Protein AF-A0A1H8YRH8-F1 (afdb_monomer)

Secondary structure (DSSP, 8-state):
-HHHHHHHHHTT--EEEEEE-GGG-S-HHHHHHHHT-TTEEEEEEPPPTT-------EEEEEEETTEEEEEEES--SSHHHHHTS---EEEEEEETTSHHHHHHHHHHHHHHT-TTTEEEHHHHHHHHHHHHHHHHHHHHHHHHHTS----------------TT---S---

Structure (mmCIF, N/CA/C/O backbone):
data_AF-A0A1H8YRH8-F1
#
_entry.id   AF-A0A1H8YRH8-F1
#
loop_
_atom_site.group_PDB
_atom_site.id
_atom_site.type_symbol
_atom_site.label_atom_id
_atom_site.label_alt_id
_atom_site.label_comp_id
_atom_site.label_asym_id
_atom_site.label_entity_id
_atom_site.label_seq_id
_atom_site.pdbx_PDB_ins_code
_atom_site.Cartn_x
_atom_site.Cartn_y
_atom_site.Cartn_z
_atom_site.occupancy
_atom_site.B_iso_or_equiv
_atom_site.auth_seq_id
_atom_site.auth_comp_id
_atom_site.auth_asym_id
_atom_site.auth_atom_id
_atom_site.pdbx_PDB_model_num
ATOM 1 N N . MET A 1 1 ? -1.868 -13.827 -1.564 1.00 72.69 1 MET A N 1
ATOM 2 C CA . MET A 1 1 ? -2.343 -12.470 -1.194 1.00 72.69 1 MET A CA 1
ATOM 3 C C . MET A 1 1 ? -3.543 -11.966 -1.995 1.00 72.69 1 MET A C 1
ATOM 5 O O . MET A 1 1 ? -4.472 -11.440 -1.397 1.00 72.69 1 MET A O 1
ATOM 9 N N . LEU A 1 2 ? -3.554 -12.110 -3.325 1.00 80.38 2 LEU A N 1
ATOM 10 C CA . LEU A 1 2 ? -4.637 -11.596 -4.177 1.00 80.38 2 LEU A CA 1
ATOM 11 C C . LEU A 1 2 ? -6.040 -12.066 -3.743 1.00 80.38 2 LEU A C 1
ATOM 13 O O . LEU A 1 2 ? -6.975 -11.274 -3.706 1.00 80.38 2 LEU A O 1
ATOM 17 N N . GLN A 1 3 ? -6.158 -13.336 -3.344 1.00 83.44 3 GLN A N 1
ATOM 18 C CA . GLN A 1 3 ? -7.400 -13.913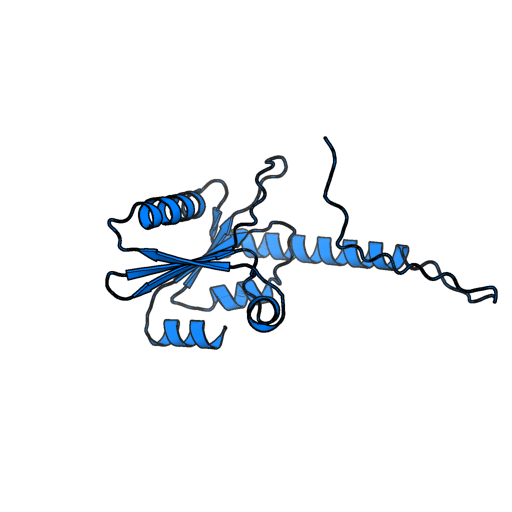 -2.815 1.00 83.44 3 GLN A CA 1
ATOM 19 C C . GLN A 1 3 ? -7.911 -13.185 -1.563 1.00 83.44 3 GLN A C 1
ATOM 21 O O . GLN A 1 3 ? -9.113 -12.997 -1.409 1.00 83.44 3 GLN A O 1
ATOM 26 N N . THR A 1 4 ? -7.006 -12.732 -0.692 1.00 85.06 4 THR A N 1
ATOM 27 C CA . THR A 1 4 ? -7.357 -11.973 0.513 1.00 85.06 4 THR A CA 1
ATOM 28 C C . THR A 1 4 ? -7.947 -10.614 0.147 1.00 85.06 4 THR A C 1
ATOM 30 O O . THR A 1 4 ? -8.984 -10.246 0.685 1.00 85.06 4 THR A O 1
ATOM 33 N N . LEU A 1 5 ? -7.347 -9.892 -0.807 1.00 88.69 5 LEU A N 1
ATOM 34 C CA . LEU A 1 5 ? -7.873 -8.599 -1.269 1.00 88.69 5 LEU A CA 1
ATOM 35 C C . LEU A 1 5 ? -9.252 -8.749 -1.929 1.00 88.69 5 LEU A C 1
ATOM 37 O O . LEU A 1 5 ? -10.156 -7.973 -1.638 1.00 88.69 5 LEU A O 1
ATOM 41 N N . GLN A 1 6 ? -9.447 -9.804 -2.727 1.00 90.50 6 GLN A N 1
ATOM 42 C CA . GLN A 1 6 ? -10.757 -10.147 -3.299 1.00 90.50 6 GLN A CA 1
ATOM 43 C C . GLN A 1 6 ? -11.801 -10.448 -2.223 1.00 90.50 6 GLN A C 1
ATOM 45 O O . GLN A 1 6 ? -12.964 -10.076 -2.351 1.00 90.50 6 GLN A O 1
ATOM 50 N N . GLU A 1 7 ? -11.416 -11.137 -1.151 1.00 92.31 7 GLU A N 1
ATOM 51 C CA . GLU A 1 7 ? -12.332 -11.400 -0.047 1.00 92.31 7 GLU A CA 1
ATOM 52 C C . GLU A 1 7 ? -12.719 -10.119 0.699 1.00 92.31 7 GLU A C 1
ATOM 54 O O . GLU A 1 7 ? -13.894 -9.951 1.025 1.00 92.31 7 GLU A O 1
ATOM 59 N N . LEU A 1 8 ? -11.765 -9.214 0.930 1.00 92.25 8 LEU A N 1
ATOM 60 C CA . LEU A 1 8 ? -12.032 -7.907 1.534 1.00 92.25 8 LEU A CA 1
ATOM 61 C C . LEU A 1 8 ? -12.970 -7.067 0.660 1.00 92.25 8 LEU A C 1
ATOM 63 O O . LEU A 1 8 ? -13.909 -6.475 1.189 1.00 92.25 8 LEU A O 1
ATOM 67 N N . GLU A 1 9 ? -12.783 -7.090 -0.663 1.00 95.12 9 GLU A N 1
ATOM 68 C CA . GLU A 1 9 ? -13.680 -6.425 -1.614 1.00 95.12 9 GLU A CA 1
ATOM 69 C C . GLU A 1 9 ? -15.101 -6.986 -1.539 1.00 95.12 9 GLU A C 1
ATOM 71 O O . GLU A 1 9 ? -16.056 -6.226 -1.385 1.00 95.12 9 GLU A O 1
ATOM 76 N N . ARG A 1 10 ? -15.258 -8.319 -1.554 1.00 96.06 10 ARG A N 1
ATOM 77 C CA . ARG A 1 10 ? -16.576 -8.968 -1.412 1.00 96.06 10 ARG A CA 1
ATOM 78 C C . ARG A 1 10 ? -17.273 -8.617 -0.099 1.00 96.06 10 ARG A C 1
ATOM 80 O O . ARG A 1 10 ? -18.497 -8.593 -0.056 1.00 96.06 10 ARG A O 1
ATOM 87 N N . LYS A 1 11 ? -16.506 -8.377 0.966 1.00 95.44 11 LYS A N 1
ATOM 88 C CA . LYS A 1 11 ? -17.021 -7.958 2.278 1.00 95.44 11 LYS A CA 1
ATOM 89 C C . LYS A 1 11 ? -17.238 -6.444 2.385 1.00 95.44 11 LYS A C 1
ATOM 91 O O . LYS A 1 11 ? -17.701 -5.993 3.427 1.00 95.44 11 LYS A O 1
ATOM 96 N N . GLY A 1 12 ? -16.898 -5.664 1.355 1.00 94.94 12 GLY A N 1
ATOM 97 C CA . GLY A 1 12 ? -16.998 -4.203 1.371 1.00 94.94 12 GLY A CA 1
ATOM 98 C C . GLY A 1 12 ? -16.052 -3.531 2.369 1.00 94.94 12 GLY A C 1
ATOM 99 O O . GLY A 1 12 ? -16.336 -2.429 2.828 1.00 94.94 12 GLY A O 1
ATOM 100 N N . ILE A 1 13 ? -14.950 -4.190 2.744 1.00 95.00 13 ILE A N 1
ATOM 101 C CA . ILE A 1 13 ? -13.996 -3.664 3.726 1.00 95.00 13 ILE A CA 1
ATOM 102 C C . ILE A 1 13 ? -13.015 -2.738 2.999 1.00 95.00 13 ILE A C 1
ATOM 104 O O . ILE A 1 13 ? -12.266 -3.231 2.153 1.00 95.00 13 ILE A O 1
ATOM 108 N N . PRO A 1 14 ? -12.977 -1.428 3.301 1.00 95.75 14 PRO A N 1
ATOM 109 C CA . PRO A 1 14 ? -12.098 -0.499 2.605 1.00 95.75 14 PRO A CA 1
ATOM 110 C C . PRO A 1 14 ? -10.626 -0.709 2.982 1.00 95.75 14 PRO A C 1
ATOM 112 O O . PRO A 1 14 ? -10.301 -1.089 4.110 1.00 95.75 14 PRO A O 1
ATOM 115 N N . GLY A 1 15 ? -9.731 -0.415 2.044 1.00 95.25 15 GLY A N 1
ATOM 116 C CA . GLY A 1 15 ? -8.286 -0.492 2.210 1.00 95.25 15 GLY A CA 1
ATOM 117 C C . GLY A 1 15 ? -7.571 0.691 1.565 1.00 95.25 15 GLY A C 1
ATOM 118 O O . GLY A 1 15 ? -8.094 1.351 0.671 1.00 95.25 15 GLY A O 1
ATOM 119 N N . ARG A 1 16 ? -6.350 0.956 2.031 1.00 96.69 16 ARG A N 1
ATOM 120 C CA . ARG A 1 16 ? -5.447 1.959 1.460 1.00 96.69 16 ARG A CA 1
ATOM 121 C C . ARG A 1 16 ? -4.094 1.318 1.214 1.00 96.69 16 ARG A C 1
ATOM 123 O O . ARG A 1 16 ? -3.576 0.634 2.099 1.00 96.69 16 ARG A O 1
ATOM 130 N N . ILE A 1 17 ? -3.527 1.545 0.037 1.00 95.50 17 ILE A N 1
ATOM 131 C CA . ILE A 1 17 ? -2.188 1.087 -0.325 1.00 95.50 17 ILE A CA 1
ATOM 132 C C . ILE A 1 17 ? -1.372 2.298 -0.749 1.00 95.50 17 ILE A C 1
ATOM 134 O O . ILE A 1 17 ? -1.706 2.975 -1.719 1.00 95.50 17 ILE A O 1
ATOM 138 N N . LEU A 1 18 ? -0.289 2.552 -0.018 1.00 93.81 18 LEU A N 1
ATOM 139 C CA . LEU A 1 18 ? 0.721 3.530 -0.394 1.00 93.81 18 LEU A CA 1
ATOM 140 C C . LEU A 1 18 ? 1.957 2.779 -0.883 1.00 93.81 18 LEU A C 1
ATOM 142 O O . LEU A 1 18 ? 2.556 2.010 -0.131 1.00 93.81 18 LEU A O 1
ATOM 146 N N . THR A 1 19 ? 2.317 2.977 -2.146 1.00 92.31 19 THR A N 1
ATOM 147 C CA . THR A 1 19 ? 3.551 2.444 -2.736 1.00 92.31 19 THR A CA 1
ATOM 148 C C . THR A 1 19 ? 4.539 3.572 -3.027 1.00 92.31 19 THR A C 1
ATOM 150 O O . THR A 1 19 ? 4.276 4.727 -2.706 1.00 92.31 19 THR A O 1
ATOM 153 N N . THR A 1 20 ? 5.683 3.254 -3.624 1.00 90.19 20 THR A N 1
ATOM 154 C CA . THR A 1 20 ? 6.694 4.239 -4.013 1.00 90.19 20 THR A CA 1
ATOM 155 C C . THR A 1 20 ? 7.286 3.914 -5.381 1.00 90.19 20 THR A C 1
ATOM 157 O O . THR A 1 20 ? 7.307 2.754 -5.802 1.00 90.19 20 THR A O 1
ATOM 160 N N . ASP A 1 21 ? 7.791 4.936 -6.068 1.00 86.88 21 ASP A N 1
ATOM 161 C CA . ASP A 1 21 ? 8.599 4.781 -7.277 1.00 86.88 21 ASP A CA 1
ATOM 162 C C . ASP A 1 21 ? 10.085 4.524 -6.997 1.00 86.88 21 ASP A C 1
ATOM 164 O O . ASP A 1 21 ? 10.870 4.363 -7.937 1.00 86.88 21 ASP A O 1
ATOM 168 N N . TYR A 1 22 ? 10.477 4.402 -5.724 1.00 81.56 22 TYR A N 1
ATOM 169 C CA . TYR A 1 22 ? 11.840 4.060 -5.344 1.00 81.56 22 TYR A CA 1
ATOM 170 C C . TYR A 1 22 ? 12.336 2.816 -6.105 1.00 81.56 22 TYR A C 1
ATOM 172 O O . TYR A 1 22 ? 11.734 1.740 -6.066 1.00 81.56 22 TYR A O 1
ATOM 180 N N . ASN A 1 23 ? 13.447 2.976 -6.830 1.00 77.00 23 ASN A N 1
ATOM 181 C CA . ASN A 1 23 ? 14.052 1.993 -7.738 1.00 77.00 23 ASN A CA 1
ATOM 182 C C . ASN A 1 23 ? 13.199 1.506 -8.931 1.00 77.00 23 ASN A C 1
ATOM 184 O O . ASN A 1 23 ? 13.721 0.755 -9.757 1.00 77.00 23 ASN A O 1
ATOM 188 N N . ASN A 1 24 ? 11.938 1.929 -9.071 1.00 80.19 24 ASN A N 1
ATOM 189 C CA . ASN A 1 24 ? 11.033 1.549 -10.165 1.00 80.19 24 ASN A CA 1
ATOM 190 C C . ASN A 1 24 ? 10.979 0.025 -10.422 1.00 80.19 24 ASN A C 1
ATOM 192 O O . ASN A 1 24 ? 11.096 -0.435 -11.559 1.00 80.19 24 ASN A O 1
ATOM 196 N N . PHE A 1 25 ? 10.872 -0.781 -9.359 1.00 82.50 25 PHE A N 1
ATOM 197 C CA . PHE A 1 25 ? 10.866 -2.251 -9.466 1.00 82.50 25 PHE A CA 1
ATOM 198 C C . PHE A 1 25 ? 9.476 -2.878 -9.557 1.00 82.50 25 PHE A C 1
ATOM 200 O O . PHE A 1 25 ? 9.367 -4.023 -9.999 1.00 82.50 25 PHE A O 1
ATOM 207 N N . THR A 1 26 ? 8.429 -2.165 -9.152 1.00 87.12 26 THR A N 1
ATOM 208 C CA . THR A 1 26 ? 7.066 -2.695 -9.181 1.00 87.12 26 THR A CA 1
ATOM 209 C C . THR A 1 26 ? 6.591 -2.818 -10.627 1.00 87.12 26 THR A C 1
ATOM 211 O O . THR A 1 26 ? 6.662 -1.865 -11.392 1.00 87.12 26 THR A O 1
ATOM 214 N N . ASP A 1 27 ? 6.120 -4.001 -11.022 1.00 91.50 27 ASP A N 1
ATOM 215 C CA . ASP 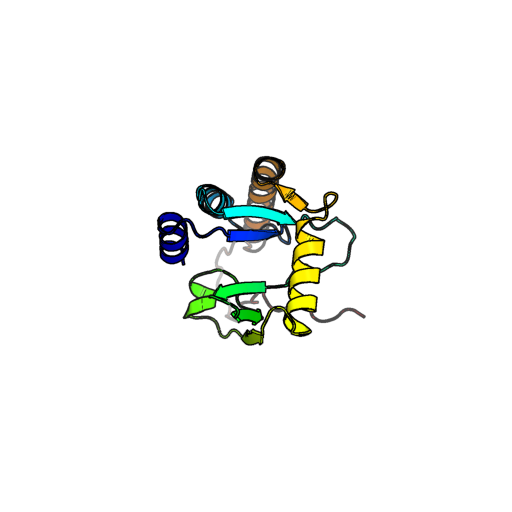A 1 27 ? 5.526 -4.200 -12.348 1.00 91.50 27 ASP A CA 1
ATOM 216 C C . ASP A 1 27 ? 4.261 -3.326 -12.473 1.00 91.50 27 ASP A C 1
ATOM 218 O O . ASP A 1 27 ? 3.369 -3.460 -11.627 1.00 91.50 27 ASP A O 1
ATOM 222 N N . PRO A 1 28 ? 4.134 -2.466 -13.505 1.00 94.81 28 PRO A N 1
ATOM 223 C CA . PRO A 1 28 ? 2.925 -1.678 -13.727 1.00 94.81 28 PRO A CA 1
ATOM 224 C C . PRO A 1 28 ? 1.644 -2.521 -13.735 1.00 94.81 28 PRO A C 1
ATOM 226 O O . PRO A 1 28 ? 0.639 -2.099 -13.178 1.00 94.81 28 PRO A O 1
ATOM 229 N N . LYS A 1 29 ? 1.685 -3.763 -14.237 1.00 94.38 29 LYS A N 1
ATOM 230 C CA . LYS A 1 29 ? 0.518 -4.663 -14.223 1.00 94.38 29 LYS A CA 1
ATOM 231 C C . LYS A 1 29 ? 0.064 -5.033 -12.813 1.00 94.38 29 LYS A C 1
ATOM 233 O O . LYS A 1 29 ? -1.113 -5.313 -12.593 1.00 94.38 29 LYS A O 1
ATOM 238 N N . ALA A 1 30 ? 0.989 -5.080 -11.856 1.00 92.44 30 ALA A N 1
ATOM 239 C CA . ALA A 1 30 ? 0.639 -5.300 -10.459 1.00 92.44 30 ALA A CA 1
ATOM 240 C C . ALA A 1 30 ? -0.081 -4.073 -9.882 1.00 92.44 30 ALA A C 1
ATOM 242 O O . ALA A 1 30 ? -1.038 -4.246 -9.132 1.00 92.44 30 ALA A O 1
ATOM 243 N N . LEU A 1 3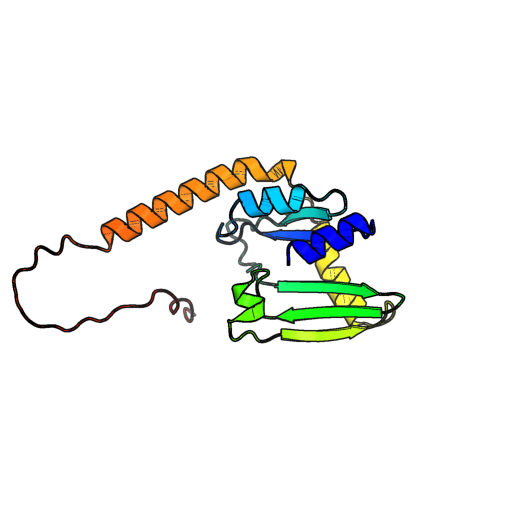1 ? 0.331 -2.861 -10.271 1.00 95.50 31 LEU A N 1
ATOM 244 C CA . LEU A 1 31 ? -0.347 -1.616 -9.897 1.00 95.50 31 LEU A CA 1
ATOM 245 C C . LEU A 1 31 ? -1.752 -1.560 -10.504 1.00 95.50 31 LEU A C 1
ATOM 247 O O . LEU A 1 31 ? -2.705 -1.369 -9.755 1.00 95.50 31 LEU A O 1
ATOM 251 N N . ASP A 1 32 ? -1.896 -1.870 -11.797 1.00 96.50 32 ASP A N 1
ATOM 252 C CA . ASP A 1 32 ? -3.199 -1.971 -12.473 1.00 96.50 32 ASP A CA 1
ATOM 253 C C . ASP A 1 32 ? -4.130 -2.949 -11.735 1.00 96.50 32 ASP A C 1
ATOM 255 O O . ASP A 1 32 ? -5.328 -2.718 -11.557 1.00 96.50 32 ASP A O 1
ATOM 259 N N . LYS A 1 33 ? -3.578 -4.081 -11.276 1.00 95.19 33 LYS A N 1
ATOM 260 C CA . LYS A 1 33 ? -4.363 -5.081 -10.555 1.00 95.19 33 LYS A CA 1
ATOM 261 C C . LYS A 1 33 ? -4.806 -4.589 -9.181 1.00 95.19 33 LYS A C 1
ATOM 263 O O . LYS A 1 33 ? -5.918 -4.928 -8.776 1.00 95.19 33 LYS A O 1
ATOM 268 N N . LEU A 1 34 ? -3.964 -3.846 -8.469 1.00 95.31 34 LEU A N 1
ATOM 269 C CA . LEU A 1 34 ? -4.313 -3.256 -7.177 1.00 95.31 34 LEU A CA 1
ATOM 270 C C . LEU A 1 34 ? -5.367 -2.154 -7.326 1.00 95.31 34 LEU A C 1
ATOM 272 O O . LEU A 1 34 ? -6.318 -2.139 -6.553 1.00 95.31 34 LEU A O 1
ATOM 276 N N . ASP A 1 35 ? -5.237 -1.306 -8.343 1.00 96.94 35 ASP A N 1
ATOM 277 C CA . ASP A 1 35 ? -6.208 -0.253 -8.649 1.00 96.94 35 ASP A CA 1
ATOM 278 C C . ASP A 1 35 ? -7.571 -0.813 -9.100 1.00 96.94 35 ASP A C 1
ATOM 280 O O . ASP A 1 35 ? -8.620 -0.248 -8.816 1.00 96.94 35 ASP A O 1
ATOM 284 N N . SER A 1 36 ? -7.595 -2.011 -9.703 1.00 96.69 36 SER A N 1
ATOM 285 C CA . SER A 1 36 ? -8.853 -2.656 -10.120 1.00 96.69 36 SER A CA 1
ATOM 286 C C . SER A 1 36 ? -9.823 -3.014 -8.978 1.00 96.69 36 SER A C 1
ATOM 288 O O . SER A 1 36 ? -10.961 -3.398 -9.260 1.00 96.69 36 SER A O 1
ATOM 290 N N . PHE A 1 37 ? -9.387 -2.953 -7.715 1.00 96.88 37 PHE A N 1
ATOM 291 C CA . PHE A 1 37 ? -10.218 -3.251 -6.547 1.00 96.88 37 PHE A CA 1
ATOM 292 C C . PHE A 1 37 ? -11.021 -2.023 -6.111 1.00 96.88 37 PHE A C 1
ATOM 294 O O . PHE A 1 37 ? -10.463 -1.018 -5.683 1.00 96.88 37 PHE A O 1
ATOM 301 N N . LYS A 1 38 ? -12.352 -2.128 -6.103 1.00 96.25 38 LYS A N 1
ATOM 302 C CA . LYS A 1 38 ? -13.259 -0.996 -5.824 1.00 96.25 38 LYS A CA 1
ATOM 303 C C . LYS A 1 38 ? -13.199 -0.482 -4.387 1.00 96.25 38 LYS A C 1
ATOM 305 O O . LYS A 1 38 ? -13.668 0.614 -4.098 1.00 96.25 38 LYS A O 1
ATOM 310 N N . ASN A 1 39 ? -12.707 -1.308 -3.472 1.00 96.75 39 ASN A N 1
ATOM 311 C CA . ASN A 1 39 ? -12.585 -1.007 -2.051 1.00 96.75 39 ASN A CA 1
ATOM 312 C C . ASN A 1 39 ? -11.173 -0.547 -1.659 1.00 96.75 39 ASN A C 1
ATOM 314 O O . ASN A 1 39 ? -10.942 -0.319 -0.473 1.00 96.75 39 ASN A O 1
ATOM 318 N N . ILE A 1 40 ? -10.226 -0.466 -2.598 1.00 96.56 40 ILE A N 1
ATOM 319 C CA . ILE A 1 40 ? -8.836 -0.102 -2.318 1.00 96.56 40 ILE A CA 1
ATOM 320 C C . ILE A 1 40 ? -8.526 1.235 -2.976 1.00 96.56 40 ILE A C 1
ATOM 322 O O . ILE A 1 40 ? -8.695 1.397 -4.176 1.00 96.56 40 ILE A O 1
ATOM 326 N N . GLU A 1 41 ? -8.007 2.173 -2.192 1.00 97.88 41 GLU A N 1
ATOM 327 C CA . GLU A 1 41 ? -7.380 3.374 -2.735 1.00 97.88 41 GLU A CA 1
ATOM 328 C C . GLU A 1 41 ? -5.876 3.125 -2.893 1.00 97.88 41 GLU A C 1
ATOM 330 O O . GLU A 1 41 ? -5.193 2.791 -1.916 1.00 97.88 41 GLU A O 1
ATOM 335 N N . LEU A 1 42 ? -5.363 3.267 -4.116 1.00 97.50 42 LEU A N 1
ATOM 336 C CA . LEU A 1 42 ? -3.941 3.151 -4.428 1.00 97.50 42 LEU A CA 1
ATOM 337 C C . LEU A 1 42 ? -3.331 4.538 -4.652 1.00 97.50 42 LEU A C 1
ATOM 339 O O . LEU A 1 42 ? -3.793 5.319 -5.484 1.00 97.50 42 LEU A O 1
ATOM 343 N N . ARG A 1 43 ? -2.247 4.821 -3.930 1.00 96.88 43 ARG A N 1
ATOM 344 C CA . ARG A 1 43 ? -1.432 6.025 -4.108 1.00 96.88 43 ARG A CA 1
ATOM 345 C C . ARG A 1 43 ? 0.047 5.676 -4.193 1.00 96.88 43 ARG A C 1
ATOM 347 O O . ARG A 1 43 ? 0.489 4.654 -3.661 1.00 96.88 43 ARG A O 1
ATOM 354 N N . MET A 1 44 ? 0.821 6.548 -4.823 1.00 94.62 44 MET A N 1
ATOM 355 C CA . MET A 1 44 ? 2.272 6.438 -4.917 1.00 94.62 44 MET A CA 1
ATOM 356 C C . MET A 1 44 ? 2.939 7.662 -4.304 1.00 94.62 44 MET A C 1
ATOM 358 O O . MET A 1 44 ? 2.693 8.781 -4.740 1.00 94.62 44 MET A O 1
ATOM 362 N N . TYR A 1 45 ? 3.810 7.427 -3.328 1.00 92.12 45 TYR A N 1
ATOM 363 C CA . TYR A 1 45 ? 4.751 8.412 -2.817 1.00 92.12 45 TYR A CA 1
ATOM 364 C C . TYR A 1 45 ? 5.975 8.462 -3.743 1.00 92.12 45 TYR A C 1
ATOM 366 O O . TYR A 1 45 ? 6.748 7.497 -3.817 1.00 92.12 45 TYR A O 1
ATOM 374 N N . GLN A 1 46 ? 6.134 9.565 -4.468 1.00 89.94 46 GLN A N 1
ATOM 375 C CA . GLN A 1 46 ? 7.245 9.800 -5.383 1.00 89.94 46 GLN A CA 1
ATOM 376 C C . GLN A 1 46 ? 8.440 10.372 -4.619 1.00 89.94 46 GLN A C 1
ATOM 378 O O . GLN A 1 46 ? 8.348 11.433 -3.999 1.00 89.94 46 GLN A O 1
ATOM 383 N N . VAL A 1 47 ? 9.572 9.669 -4.652 1.00 79.75 47 VAL A N 1
ATOM 384 C CA . VAL A 1 47 ? 10.795 10.130 -3.979 1.00 79.75 47 VAL A CA 1
ATOM 385 C C . VAL A 1 47 ? 11.471 11.180 -4.861 1.00 79.75 47 VAL A C 1
ATOM 387 O O . VAL A 1 47 ? 11.853 10.882 -5.995 1.00 79.75 47 VAL A O 1
ATOM 390 N N . GLN A 1 48 ? 11.639 12.412 -4.366 1.00 66.94 48 GLN A N 1
ATOM 391 C CA . GLN A 1 48 ? 12.320 13.454 -5.138 1.00 66.94 48 GLN A CA 1
ATOM 392 C C . GLN A 1 48 ? 13.791 13.103 -5.389 1.00 66.94 48 GLN A C 1
ATOM 394 O O . GLN A 1 48 ? 14.507 12.595 -4.522 1.00 66.94 48 GLN A O 1
ATOM 399 N N . SER A 1 49 ? 14.275 13.450 -6.582 1.00 54.25 49 SER A N 1
ATOM 400 C CA . SER A 1 49 ? 15.702 13.386 -6.903 1.00 54.25 49 SER A CA 1
ATOM 401 C C . SER A 1 49 ? 16.466 14.408 -6.057 1.00 54.25 49 SER A C 1
ATOM 403 O O . SER A 1 49 ? 16.371 15.604 -6.307 1.00 54.25 49 SER A O 1
ATOM 405 N N . GLY A 1 50 ? 17.225 13.938 -5.064 1.00 49.22 50 GLY A N 1
ATOM 406 C CA . GLY A 1 50 ? 18.047 14.779 -4.180 1.00 49.22 50 GLY A CA 1
ATOM 407 C C . GLY A 1 50 ? 17.647 14.726 -2.706 1.00 49.22 50 GLY A C 1
ATOM 408 O O . GLY A 1 50 ? 18.450 15.088 -1.847 1.00 49.22 50 GLY A O 1
ATOM 409 N N . GLU A 1 51 ? 16.464 14.200 -2.389 1.00 52.47 51 GLU A N 1
ATOM 410 C CA . GLU A 1 51 ? 16.100 13.892 -1.011 1.00 52.47 51 GLU A CA 1
ATOM 411 C C . GLU A 1 51 ? 16.669 12.517 -0.639 1.00 52.47 51 GLU A C 1
ATOM 413 O O . GLU A 1 51 ? 16.278 11.487 -1.187 1.00 52.47 51 GLU A O 1
ATOM 418 N N . ASN A 1 52 ? 17.601 12.476 0.318 1.00 49.00 52 ASN A N 1
ATOM 419 C CA . ASN A 1 52 ? 18.144 11.239 0.902 1.00 49.00 52 ASN A CA 1
ATOM 420 C C . ASN A 1 52 ? 17.111 10.509 1.789 1.00 49.00 52 ASN A C 1
ATOM 422 O O . ASN A 1 52 ? 17.452 9.932 2.822 1.00 49.00 52 ASN A O 1
ATOM 426 N N . ILE A 1 53 ? 15.832 10.540 1.422 1.00 55.03 53 ILE A N 1
ATOM 427 C CA . ILE A 1 53 ? 14.770 9.857 2.150 1.00 55.03 53 ILE A CA 1
ATOM 428 C C . ILE A 1 53 ? 14.605 8.486 1.503 1.00 55.03 53 ILE A C 1
ATOM 430 O O . ILE A 1 53 ? 13.899 8.301 0.514 1.00 55.03 53 ILE A O 1
ATOM 434 N N . GLY A 1 54 ? 15.314 7.502 2.054 1.00 54.44 54 GLY A N 1
ATOM 435 C CA . GLY A 1 54 ? 15.138 6.106 1.681 1.00 54.44 54 GLY A CA 1
ATOM 436 C C . GLY A 1 54 ? 13.753 5.621 2.103 1.00 54.44 54 GLY A C 1
ATOM 437 O O . GLY A 1 54 ? 13.594 5.126 3.217 1.00 54.44 54 GLY A O 1
ATOM 438 N N . PHE A 1 55 ? 12.757 5.734 1.223 1.00 61.06 55 PHE A N 1
ATOM 439 C CA . PHE A 1 55 ? 11.437 5.150 1.449 1.00 61.06 55 PHE A CA 1
ATOM 440 C C . PHE A 1 55 ? 11.514 3.623 1.315 1.00 61.06 55 PHE A C 1
ATOM 442 O O . PHE A 1 55 ? 11.295 3.043 0.254 1.00 61.06 55 PHE A O 1
ATOM 449 N N . HIS A 1 56 ? 11.888 2.964 2.412 1.00 66.12 56 HIS A N 1
ATOM 450 C CA . HIS A 1 56 ? 12.041 1.505 2.502 1.00 66.12 56 HIS A CA 1
ATOM 451 C C . HIS A 1 56 ? 11.111 0.858 3.521 1.00 66.12 56 HIS A C 1
ATOM 453 O O . HIS A 1 56 ? 11.189 -0.358 3.736 1.00 66.12 56 HIS A O 1
ATOM 459 N N . THR A 1 57 ? 10.243 1.646 4.149 1.00 69.12 57 THR A N 1
ATOM 460 C CA . THR A 1 57 ? 9.320 1.165 5.173 1.00 69.12 57 THR A CA 1
ATOM 461 C C . THR A 1 57 ? 8.318 0.199 4.557 1.00 69.12 57 THR A C 1
ATOM 463 O O . THR A 1 57 ? 7.607 0.532 3.613 1.00 69.12 57 THR A O 1
ATOM 466 N N . LYS A 1 58 ? 8.255 -1.013 5.109 1.00 81.50 58 LYS A N 1
ATOM 467 C CA . LYS A 1 58 ? 7.250 -2.022 4.766 1.00 81.50 58 LYS A CA 1
ATOM 468 C C . LYS A 1 58 ? 6.415 -2.235 6.014 1.00 81.50 58 LYS A C 1
ATOM 470 O O . LYS A 1 58 ? 6.899 -2.765 7.015 1.00 81.50 58 LYS A O 1
ATOM 475 N N . GLY A 1 59 ? 5.192 -1.726 5.967 1.00 85.81 59 GLY A N 1
ATOM 476 C CA . GLY A 1 59 ? 4.265 -1.729 7.086 1.00 85.81 59 GLY A CA 1
ATOM 477 C C . GLY A 1 59 ? 2.891 -2.192 6.636 1.00 85.81 59 GLY A C 1
ATOM 478 O O . GLY A 1 59 ? 2.404 -1.778 5.587 1.00 85.81 59 GLY A O 1
ATOM 479 N N . TYR A 1 60 ? 2.263 -3.033 7.449 1.00 90.06 60 TYR A N 1
ATOM 480 C CA . TYR A 1 60 ? 0.890 -3.483 7.262 1.00 90.06 60 TYR A CA 1
ATOM 481 C C . TYR A 1 60 ? 0.096 -3.143 8.516 1.00 90.06 60 TYR A C 1
ATOM 483 O O . TYR A 1 60 ? 0.542 -3.439 9.626 1.00 90.06 60 TYR A O 1
ATOM 491 N N . ILE A 1 61 ? -1.072 -2.530 8.337 1.00 91.25 61 ILE A N 1
ATOM 492 C CA . ILE A 1 61 ? -1.958 -2.118 9.425 1.00 91.25 61 ILE A CA 1
ATOM 493 C C . ILE A 1 61 ? -3.302 -2.804 9.215 1.00 91.25 61 ILE A C 1
ATOM 495 O O . ILE A 1 61 ? -3.921 -2.657 8.163 1.00 91.25 61 ILE A O 1
ATOM 499 N N . PHE A 1 62 ? -3.759 -3.542 10.220 1.00 92.25 62 PHE A N 1
ATOM 500 C CA . PHE A 1 62 ? -5.041 -4.236 10.200 1.00 92.25 62 PHE A CA 1
ATOM 501 C C . PHE A 1 62 ? -5.881 -3.787 11.385 1.00 92.25 62 PHE A C 1
ATOM 503 O O . PHE A 1 62 ? -5.410 -3.834 12.519 1.00 92.25 62 PHE A O 1
ATOM 510 N N . LYS A 1 63 ? -7.132 -3.406 11.130 1.00 91.56 63 LYS A N 1
ATOM 511 C CA . LYS A 1 63 ? -8.124 -3.135 12.172 1.00 91.56 63 LYS A CA 1
ATOM 512 C C . LYS A 1 63 ? -9.091 -4.307 12.270 1.00 91.56 63 LYS A C 1
ATOM 514 O O . LYS A 1 63 ? -9.609 -4.767 11.252 1.00 91.56 63 LYS A O 1
ATOM 519 N N . LYS A 1 64 ? -9.365 -4.756 13.490 1.00 90.62 64 LYS A N 1
ATOM 520 C CA . LYS A 1 64 ? -10.486 -5.638 13.805 1.00 90.62 64 LYS A CA 1
ATOM 521 C C . LYS A 1 64 ? -11.103 -5.166 15.115 1.00 90.62 64 LYS A C 1
ATOM 523 O O . LYS A 1 64 ? -10.414 -5.136 16.131 1.00 90.62 64 LYS A O 1
ATOM 528 N N . ASP A 1 65 ? -12.381 -4.807 15.071 1.00 91.69 65 ASP A N 1
ATOM 529 C CA . ASP A 1 65 ? -13.098 -4.222 16.205 1.00 91.69 65 ASP A CA 1
ATOM 530 C C . ASP A 1 65 ? -12.325 -2.997 16.748 1.00 91.69 65 ASP A C 1
ATOM 532 O O . ASP A 1 65 ? -11.983 -2.095 15.977 1.00 91.69 65 ASP A O 1
ATOM 536 N N . GLU A 1 66 ? -11.995 -2.971 18.039 1.00 92.31 66 GLU A N 1
ATOM 537 C CA . GLU A 1 66 ? -11.221 -1.894 18.684 1.00 92.31 66 GLU A CA 1
ATOM 538 C C . GLU A 1 66 ? -9.697 -2.119 18.642 1.00 92.31 66 GLU A C 1
ATOM 540 O O . GLU A 1 66 ? -8.916 -1.328 19.173 1.00 92.31 66 GLU A O 1
ATOM 545 N N . THR A 1 67 ? -9.251 -3.211 18.015 1.00 94.25 67 THR A N 1
ATOM 546 C CA . THR A 1 67 ? -7.847 -3.631 18.006 1.00 94.25 67 THR A CA 1
ATOM 547 C C . THR A 1 67 ? -7.179 -3.362 16.663 1.00 94.25 67 THR A C 1
ATOM 549 O O . THR A 1 67 ? -7.694 -3.704 15.595 1.00 94.25 67 THR A O 1
ATOM 552 N N . TYR A 1 68 ? -5.961 -2.832 16.730 1.00 94.12 68 TYR A N 1
ATOM 553 C CA . TYR A 1 68 ? -5.068 -2.638 15.598 1.00 94.12 68 TYR A CA 1
ATOM 554 C C . TYR A 1 68 ? -3.879 -3.582 15.699 1.00 94.12 68 TYR A C 1
ATOM 556 O O . TYR A 1 68 ? -3.229 -3.689 16.737 1.00 94.12 68 TYR A O 1
ATOM 564 N N . THR A 1 69 ? -3.585 -4.265 14.599 1.00 92.81 69 THR A N 1
ATOM 565 C CA . THR A 1 69 ? -2.384 -5.081 14.429 1.00 92.81 69 THR A CA 1
ATOM 566 C C . THR A 1 69 ? -1.477 -4.427 13.402 1.00 92.81 69 THR A C 1
ATOM 568 O O . THR A 1 69 ? -1.892 -4.186 12.270 1.00 92.81 69 THR A O 1
ATOM 571 N N . PHE A 1 70 ? -0.226 -4.203 13.785 1.00 91.06 70 PHE A N 1
ATOM 572 C CA . PHE A 1 70 ? 0.823 -3.693 12.917 1.00 91.06 70 PHE A CA 1
ATOM 573 C C . PHE A 1 70 ? 1.831 -4.800 12.645 1.00 91.06 70 PHE A C 1
ATOM 575 O O . PHE A 1 70 ? 2.233 -5.517 13.563 1.00 91.06 70 PHE A O 1
ATOM 582 N N . ILE A 1 71 ? 2.254 -4.929 11.394 1.00 88.88 71 ILE A N 1
ATOM 583 C CA . ILE A 1 71 ? 3.382 -5.772 11.001 1.00 88.88 71 ILE A CA 1
ATOM 584 C C . ILE A 1 71 ? 4.381 -4.862 10.303 1.00 88.88 71 ILE A C 1
ATOM 586 O O . ILE A 1 71 ? 4.060 -4.291 9.264 1.00 88.88 71 ILE A O 1
ATOM 590 N N . ILE A 1 72 ? 5.566 -4.701 10.886 1.00 86.56 72 ILE A N 1
ATOM 591 C CA . ILE A 1 72 ? 6.627 -3.830 10.366 1.00 86.56 72 ILE A CA 1
ATOM 592 C C . ILE A 1 72 ? 7.904 -4.655 10.251 1.00 86.56 72 ILE A C 1
ATOM 594 O O . ILE A 1 72 ? 8.257 -5.369 11.190 1.00 86.56 72 ILE A O 1
ATOM 598 N N . GLY A 1 73 ? 8.601 -4.571 9.120 1.00 80.44 73 GLY A N 1
ATOM 599 C CA . GLY A 1 73 ? 9.832 -5.334 8.932 1.00 80.44 73 GLY A CA 1
ATOM 600 C C . GLY A 1 73 ? 10.440 -5.224 7.542 1.00 80.44 73 GLY A C 1
ATOM 601 O O . GLY A 1 73 ? 10.233 -4.244 6.825 1.00 80.44 73 GLY A O 1
ATOM 602 N N . SER A 1 74 ? 11.216 -6.241 7.171 1.00 72.50 74 SER A N 1
ATOM 603 C CA . SER A 1 74 ? 11.905 -6.315 5.876 1.00 72.50 74 SER A CA 1
ATOM 604 C C . SER A 1 74 ? 11.044 -6.911 4.752 1.00 72.50 74 SER A C 1
ATOM 606 O O . SER A 1 74 ? 11.355 -6.704 3.575 1.00 72.50 74 SER A O 1
ATOM 608 N N . ALA A 1 75 ? 9.932 -7.578 5.092 1.00 69.06 75 ALA A N 1
ATOM 609 C CA . ALA A 1 75 ? 9.127 -8.337 4.140 1.00 69.06 75 ALA A CA 1
ATOM 610 C C . ALA A 1 75 ? 8.337 -7.454 3.161 1.00 69.06 75 ALA A C 1
ATOM 612 O O . ALA A 1 75 ? 7.389 -6.749 3.526 1.00 69.06 75 ALA A O 1
ATOM 613 N N . ASN A 1 76 ? 8.690 -7.552 1.877 1.00 65.88 76 ASN A N 1
ATOM 614 C CA . ASN A 1 76 ? 7.898 -6.983 0.789 1.00 65.88 76 ASN A CA 1
ATOM 615 C C . ASN A 1 76 ? 6.563 -7.714 0.627 1.00 65.88 76 ASN A C 1
ATOM 617 O O . ASN A 1 76 ? 6.406 -8.872 1.007 1.00 65.88 76 ASN A O 1
ATOM 621 N N . MET A 1 77 ? 5.624 -7.050 -0.038 1.00 64.50 77 MET A N 1
ATOM 622 C CA . MET A 1 77 ? 4.303 -7.586 -0.334 1.00 64.50 77 MET A CA 1
ATOM 623 C C . MET A 1 77 ? 4.339 -8.568 -1.530 1.00 64.50 77 MET A C 1
ATOM 625 O O . MET A 1 77 ? 3.623 -8.407 -2.513 1.00 64.50 77 MET A O 1
ATOM 629 N N . THR A 1 78 ? 5.227 -9.568 -1.485 1.00 59.41 78 THR A N 1
ATOM 630 C CA . THR A 1 78 ? 5.398 -10.593 -2.529 1.00 59.41 78 THR A CA 1
ATOM 631 C C . THR A 1 78 ? 5.249 -11.991 -1.940 1.00 59.41 78 THR A C 1
ATOM 633 O O . THR A 1 78 ? 5.651 -12.236 -0.802 1.00 59.41 78 THR A O 1
ATOM 636 N N . ASP A 1 79 ? 4.716 -12.937 -2.720 1.00 57.47 79 ASP A N 1
ATOM 637 C CA . ASP A 1 79 ? 4.526 -14.319 -2.250 1.00 57.47 79 ASP A CA 1
ATOM 638 C C . ASP A 1 79 ? 5.854 -14.953 -1.792 1.00 57.47 79 ASP A C 1
ATOM 640 O O . ASP A 1 79 ? 5.884 -15.731 -0.843 1.00 57.47 79 ASP A O 1
ATOM 644 N N . ARG A 1 80 ? 6.982 -14.562 -2.401 1.00 54.31 80 ARG A N 1
ATOM 645 C CA . ARG A 1 80 ? 8.313 -15.054 -2.021 1.00 54.31 80 ARG A CA 1
ATOM 646 C C . ARG A 1 80 ? 8.810 -14.474 -0.693 1.00 54.31 80 ARG A C 1
ATOM 648 O O . ARG A 1 80 ? 9.346 -15.227 0.116 1.00 54.31 80 ARG A O 1
ATOM 655 N N . ALA A 1 81 ? 8.612 -13.177 -0.450 1.00 55.94 81 ALA A N 1
ATOM 656 C CA . ALA A 1 81 ? 8.970 -12.552 0.826 1.00 55.94 81 ALA A CA 1
ATOM 657 C C . ALA A 1 81 ? 8.106 -13.079 1.983 1.00 55.94 81 ALA A C 1
ATOM 659 O O . ALA A 1 81 ? 8.592 -13.241 3.095 1.00 55.94 81 ALA A O 1
ATOM 660 N N . LEU A 1 82 ? 6.842 -13.412 1.712 1.00 59.38 82 LEU A N 1
ATOM 661 C CA . LEU A 1 82 ? 5.927 -13.938 2.725 1.00 59.38 82 LEU A CA 1
ATOM 662 C C . LEU A 1 82 ? 6.094 -15.435 3.018 1.00 59.38 82 LEU A C 1
ATOM 664 O O . LEU A 1 82 ? 5.662 -15.874 4.081 1.00 59.38 82 LEU A O 1
ATOM 668 N N . ALA A 1 83 ? 6.682 -16.217 2.105 1.00 51.19 83 ALA A N 1
ATOM 669 C CA . ALA A 1 83 ? 6.724 -17.677 2.235 1.00 51.19 83 ALA A CA 1
ATOM 670 C C . ALA A 1 83 ? 8.127 -18.305 2.246 1.00 51.19 83 ALA A C 1
ATOM 672 O O . ALA A 1 83 ? 8.274 -19.418 2.745 1.00 51.19 83 ALA A O 1
ATOM 673 N N . VAL A 1 84 ? 9.148 -17.654 1.675 1.00 46.84 84 VAL A N 1
ATOM 674 C CA . VAL A 1 84 ? 10.441 -18.310 1.380 1.00 46.84 84 VAL A CA 1
ATOM 675 C C . VAL A 1 84 ? 11.641 -17.540 1.925 1.00 46.84 84 VAL A C 1
ATOM 677 O O . VAL A 1 84 ? 12.614 -18.152 2.365 1.00 46.84 84 VAL A O 1
ATOM 680 N N . ASN A 1 85 ? 11.607 -16.210 1.892 1.00 63.25 85 ASN A N 1
ATOM 681 C CA . ASN A 1 85 ? 12.738 -15.412 2.349 1.00 63.25 85 ASN A CA 1
ATOM 682 C C . ASN A 1 85 ? 12.867 -15.432 3.880 1.00 63.25 85 ASN A C 1
ATOM 684 O O . ASN A 1 85 ? 11.881 -15.499 4.613 1.00 63.25 85 ASN A O 1
ATOM 688 N N . LYS A 1 86 ? 14.106 -15.311 4.369 1.00 62.09 86 LYS A N 1
ATOM 689 C CA . LYS A 1 86 ? 14.371 -15.038 5.785 1.00 62.09 86 LYS A CA 1
ATOM 690 C C . LYS A 1 86 ? 14.106 -13.558 6.058 1.00 62.09 86 LYS A C 1
ATOM 692 O O . LYS A 1 86 ? 14.996 -12.734 5.887 1.00 62.09 86 LYS A O 1
ATOM 697 N N . GLU A 1 87 ? 12.886 -13.242 6.470 1.00 75.38 87 GLU A N 1
ATOM 698 C CA . GLU A 1 87 ? 12.461 -11.881 6.797 1.00 75.38 87 GLU A CA 1
ATOM 699 C C . GLU A 1 87 ? 12.326 -11.707 8.314 1.00 75.38 87 GLU A C 1
ATOM 701 O O . GLU A 1 87 ? 11.824 -12.594 9.009 1.00 75.38 87 GLU A O 1
ATOM 706 N N . TRP A 1 88 ? 12.747 -10.553 8.831 1.00 76.94 88 TRP A N 1
ATOM 707 C CA . TRP A 1 88 ? 12.527 -10.183 10.229 1.00 76.94 88 TRP A CA 1
ATOM 708 C C . TRP A 1 88 ? 11.355 -9.209 10.281 1.00 76.94 88 TRP A C 1
ATOM 710 O O . TRP A 1 88 ? 11.409 -8.133 9.685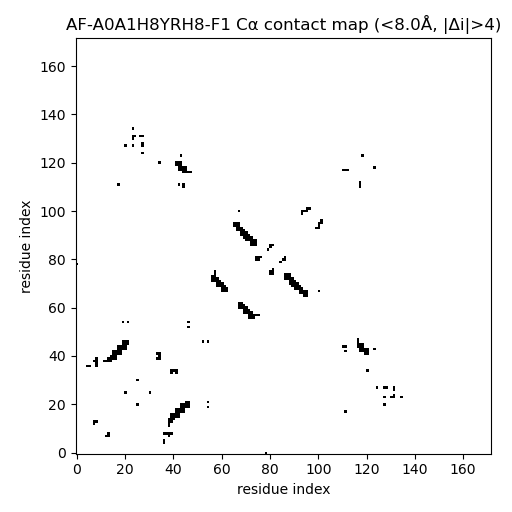 1.00 76.94 88 TRP A O 1
ATOM 720 N N . ASN A 1 89 ? 10.292 -9.597 10.986 1.00 83.19 89 ASN A N 1
ATOM 721 C CA . ASN A 1 89 ? 9.085 -8.792 11.136 1.00 83.19 89 ASN A CA 1
ATOM 722 C C . ASN A 1 89 ? 8.692 -8.701 12.608 1.00 83.19 89 ASN A C 1
ATOM 724 O O . ASN A 1 89 ? 8.696 -9.701 13.326 1.00 83.19 89 ASN A O 1
ATOM 728 N N . THR A 1 90 ? 8.270 -7.515 13.026 1.00 85.19 90 THR A N 1
ATOM 729 C CA . THR A 1 90 ? 7.704 -7.272 14.348 1.00 85.19 90 THR A CA 1
ATOM 730 C C . THR A 1 90 ? 6.193 -7.153 14.218 1.00 85.19 90 THR A C 1
ATOM 732 O O . THR A 1 90 ? 5.693 -6.321 13.457 1.00 85.19 90 THR A O 1
ATOM 735 N N . LYS A 1 91 ? 5.463 -7.981 14.974 1.00 91.12 91 LYS A N 1
ATOM 736 C CA . LYS A 1 91 ? 4.013 -7.859 15.147 1.00 91.12 91 LYS A CA 1
ATOM 737 C C . LYS A 1 91 ? 3.724 -7.078 16.420 1.00 91.12 91 LYS A C 1
ATOM 739 O O . LYS A 1 91 ? 4.192 -7.450 17.492 1.00 91.12 91 LYS A O 1
ATOM 744 N N . LEU A 1 92 ? 2.906 -6.043 16.302 1.00 90.31 92 LEU A N 1
ATOM 745 C CA . LEU A 1 92 ? 2.504 -5.180 17.406 1.00 90.31 92 LEU A CA 1
ATOM 746 C C . LEU A 1 92 ? 0.983 -5.120 17.446 1.00 90.31 92 LEU A C 1
ATOM 748 O O . LEU A 1 92 ? 0.333 -5.124 16.400 1.00 90.31 92 LEU A O 1
ATOM 752 N N . VAL A 1 93 ? 0.418 -5.076 18.646 1.00 93.12 93 VAL A N 1
ATOM 753 C CA . VAL A 1 93 ? -1.028 -4.992 18.859 1.00 93.12 93 VAL A CA 1
ATOM 754 C C . VAL A 1 93 ? -1.302 -3.802 19.768 1.00 93.12 93 VAL A C 1
ATOM 756 O O . VAL A 1 93 ? -0.626 -3.637 20.781 1.00 93.12 93 VAL A O 1
ATOM 759 N N . SER A 1 94 ? -2.248 -2.950 19.386 1.00 94.62 94 SER A N 1
ATOM 760 C CA . SER A 1 94 ? -2.593 -1.733 20.124 1.00 94.62 94 SER A CA 1
ATOM 761 C C . SER A 1 94 ? -4.077 -1.399 19.970 1.00 94.62 94 SER A C 1
ATOM 763 O O . SER A 1 94 ? -4.748 -1.931 19.085 1.00 94.62 94 SER A O 1
ATOM 765 N N . THR A 1 95 ? -4.582 -0.512 20.820 1.00 95.50 95 THR A N 1
ATOM 766 C CA . THR A 1 95 ? -5.889 0.148 20.668 1.00 95.50 95 THR A CA 1
ATOM 767 C C . THR A 1 95 ? -5.677 1.584 20.180 1.00 95.50 95 THR A C 1
ATOM 769 O O . THR A 1 95 ? -4.541 2.060 20.132 1.00 95.50 95 THR A O 1
ATOM 772 N N . GLU A 1 96 ? -6.747 2.301 19.827 1.00 92.31 96 GLU A N 1
ATOM 773 C CA . GLU A 1 96 ? -6.646 3.688 19.323 1.00 92.31 96 GLU A CA 1
ATOM 774 C C . GLU A 1 96 ? -6.048 4.673 20.347 1.00 92.31 96 GLU A C 1
ATOM 776 O O . GLU A 1 96 ? -5.472 5.703 19.991 1.00 92.31 96 GLU A O 1
ATOM 781 N N . GLU A 1 97 ? -6.142 4.349 21.636 1.00 93.56 97 GLU A N 1
ATOM 782 C CA . GLU A 1 97 ? -5.602 5.168 22.723 1.00 93.56 97 GLU A CA 1
ATOM 783 C C . GLU A 1 97 ? -4.084 5.006 22.888 1.00 93.56 97 GLU A C 1
ATOM 785 O O . GLU A 1 97 ? -3.418 5.907 23.417 1.00 93.56 97 GLU A O 1
ATOM 790 N N . GLY A 1 98 ? -3.535 3.890 22.401 1.00 94.12 98 GLY A N 1
ATOM 791 C CA . GLY A 1 98 ? -2.131 3.532 22.536 1.00 94.12 98 GLY A CA 1
ATOM 792 C C . GLY A 1 98 ? -1.198 4.464 21.766 1.00 94.12 98 GLY A C 1
ATOM 793 O O . GLY A 1 98 ? -1.455 4.854 20.627 1.00 94.12 98 GLY A O 1
ATOM 794 N N . GLU A 1 99 ? -0.057 4.787 22.372 1.00 91.94 99 GLU A N 1
ATOM 795 C CA . GLU A 1 99 ? 0.961 5.651 21.762 1.00 91.94 99 GLU A CA 1
ATOM 796 C C . GLU A 1 99 ? 1.479 5.083 20.432 1.00 91.94 99 GLU A C 1
ATOM 798 O O . GLU A 1 99 ? 1.633 5.804 19.449 1.00 91.94 99 GLU A O 1
ATOM 803 N N . MET A 1 100 ? 1.669 3.763 20.363 1.00 87.75 100 MET A N 1
ATOM 804 C CA . MET A 1 100 ? 2.148 3.101 19.152 1.00 87.75 100 MET A CA 1
ATOM 805 C C . MET A 1 100 ? 1.170 3.230 17.982 1.00 87.75 100 MET A C 1
ATOM 807 O O . MET A 1 100 ? 1.600 3.482 16.855 1.00 87.75 100 MET A O 1
ATOM 811 N N . TYR A 1 101 ? -0.136 3.106 18.245 1.00 92.56 101 TYR A N 1
ATOM 812 C CA . TYR A 1 101 ? -1.158 3.363 17.236 1.00 92.56 101 TYR A CA 1
ATOM 813 C C . TYR A 1 101 ? -1.055 4.796 16.716 1.00 92.56 101 TYR A C 1
ATOM 815 O O . TYR A 1 101 ? -0.972 5.001 15.503 1.00 92.56 101 TYR A O 1
ATOM 823 N N . LYS A 1 102 ? -1.001 5.777 17.625 1.00 93.75 102 LYS A N 1
ATOM 824 C CA . LYS A 1 102 ? -0.925 7.202 17.276 1.00 93.75 102 LYS A CA 1
ATOM 825 C C . LYS A 1 102 ? 0.303 7.499 16.420 1.00 93.75 102 LYS A C 1
ATOM 827 O O . LYS A 1 102 ? 0.162 8.111 15.369 1.00 93.75 102 LYS A O 1
ATOM 832 N N . ASN A 1 103 ? 1.474 6.998 16.806 1.00 91.50 103 ASN A N 1
ATOM 833 C CA . ASN A 1 103 ? 2.723 7.245 16.084 1.00 91.50 103 ASN A CA 1
ATOM 834 C C . ASN A 1 103 ? 2.720 6.622 14.679 1.00 91.50 103 ASN A C 1
ATOM 836 O O . ASN A 1 103 ? 3.015 7.309 13.702 1.00 91.50 103 ASN A O 1
ATOM 840 N N . ILE A 1 104 ? 2.350 5.340 14.549 1.00 90.69 104 ILE A N 1
ATOM 841 C CA . ILE A 1 104 ? 2.379 4.650 13.248 1.00 90.69 104 ILE A CA 1
ATOM 842 C C . ILE A 1 104 ? 1.324 5.225 12.297 1.00 90.69 104 ILE A C 1
ATOM 844 O O . ILE A 1 104 ? 1.600 5.441 11.117 1.00 90.69 104 ILE A O 1
ATOM 848 N N . THR A 1 105 ? 0.111 5.481 12.795 1.00 91.56 105 THR A N 1
ATOM 849 C CA . THR A 1 105 ? -0.959 6.038 11.957 1.00 91.56 105 THR A CA 1
ATOM 850 C C . THR A 1 105 ? -0.705 7.493 11.588 1.00 91.56 105 THR A C 1
ATOM 852 O O . THR A 1 105 ? -0.997 7.867 10.455 1.00 91.56 105 THR A O 1
ATOM 855 N N . ALA A 1 106 ? -0.119 8.302 12.478 1.00 93.19 106 ALA A N 1
ATOM 856 C CA . ALA A 1 106 ? 0.290 9.666 12.154 1.00 93.19 106 ALA A CA 1
ATOM 857 C C . ALA A 1 106 ? 1.325 9.686 11.024 1.00 93.19 106 ALA A C 1
ATOM 859 O O . ALA A 1 106 ? 1.151 10.440 10.068 1.00 93.19 106 ALA A O 1
ATOM 860 N N . GLU A 1 107 ? 2.342 8.822 11.082 1.00 90.25 107 GLU A N 1
ATOM 861 C CA . GLU A 1 107 ? 3.359 8.750 10.029 1.00 90.25 107 GLU A CA 1
ATOM 862 C C . GLU A 1 107 ? 2.765 8.279 8.695 1.00 90.25 107 GLU A C 1
ATOM 864 O O . GLU A 1 107 ? 2.998 8.899 7.657 1.00 90.25 107 GLU A O 1
ATOM 869 N N . PHE A 1 108 ? 1.915 7.243 8.713 1.00 92.25 108 PHE A N 1
ATOM 870 C CA . PHE A 1 108 ? 1.203 6.814 7.508 1.00 92.25 108 PHE A CA 1
ATOM 871 C C . PHE A 1 108 ? 0.343 7.943 6.925 1.00 92.25 108 PHE A C 1
ATOM 873 O O . PHE A 1 108 ? 0.405 8.208 5.727 1.00 92.25 108 PHE A O 1
ATOM 880 N N . ASN A 1 109 ? -0.442 8.632 7.758 1.00 94.12 109 ASN A N 1
ATOM 881 C CA . ASN A 1 109 ? -1.338 9.700 7.314 1.00 94.12 109 ASN A CA 1
ATOM 882 C C . ASN A 1 109 ? -0.577 10.915 6.776 1.00 94.12 109 ASN A C 1
ATOM 884 O O . ASN A 1 109 ? -1.041 11.534 5.816 1.00 94.12 109 ASN A O 1
ATOM 888 N N . LYS A 1 110 ? 0.581 11.240 7.362 1.00 92.75 110 LYS A N 1
ATOM 889 C CA . LYS A 1 110 ? 1.478 12.294 6.883 1.00 92.75 110 LYS A CA 1
ATOM 890 C C . LYS A 1 110 ? 1.921 12.011 5.451 1.00 92.75 110 LYS A C 1
ATOM 892 O O . LYS A 1 110 ? 1.741 12.863 4.591 1.00 92.75 110 LYS A O 1
ATOM 897 N N . LEU A 1 111 ? 2.420 10.804 5.188 1.00 92.00 111 LEU A N 1
ATOM 898 C CA . LEU A 1 111 ? 2.835 10.388 3.846 1.00 92.00 111 LEU A CA 1
ATOM 899 C C . LEU A 1 111 ? 1.643 10.332 2.882 1.00 92.00 111 LEU A C 1
ATOM 901 O O . LEU A 1 111 ? 1.696 10.870 1.781 1.00 92.00 111 LEU A O 1
ATOM 905 N N . TRP A 1 112 ? 0.537 9.728 3.317 1.00 94.69 112 TRP A N 1
ATOM 906 C CA . TRP A 1 112 ? -0.686 9.578 2.526 1.00 94.69 112 TRP A CA 1
ATOM 907 C C . TRP A 1 112 ? -1.260 10.909 2.029 1.00 94.69 112 TRP A C 1
ATOM 909 O O . TRP A 1 112 ? -1.835 10.974 0.939 1.00 94.69 112 TRP A O 1
ATOM 919 N N . SER A 1 113 ? -1.127 11.954 2.848 1.00 94.81 113 SER A N 1
ATOM 920 C CA . SER A 1 113 ? -1.739 13.267 2.626 1.00 94.81 113 SER A CA 1
ATOM 921 C C . SER A 1 113 ? -0.757 14.314 2.095 1.00 94.81 113 SER A C 1
ATOM 923 O O . SER A 1 113 ? -1.147 15.466 1.915 1.00 94.81 113 SER A O 1
ATOM 925 N N . ASP A 1 114 ? 0.500 13.944 1.842 1.00 93.25 114 ASP A N 1
ATOM 926 C CA . ASP A 1 114 ? 1.499 14.844 1.269 1.00 93.25 114 ASP A CA 1
ATOM 927 C C . ASP A 1 114 ? 1.211 15.088 -0.219 1.00 93.25 114 ASP A C 1
ATOM 929 O O . ASP A 1 114 ? 1.648 14.335 -1.081 1.00 93.25 114 ASP A O 1
ATOM 933 N N . MET A 1 115 ? 0.465 16.146 -0.539 1.00 90.56 115 MET A N 1
ATOM 934 C CA . MET A 1 115 ? 0.044 16.448 -1.917 1.00 90.56 115 MET A CA 1
ATOM 935 C C . MET A 1 115 ? 1.210 16.791 -2.863 1.00 90.56 115 MET A C 1
ATOM 937 O O . MET A 1 115 ? 1.056 16.730 -4.088 1.00 90.56 115 MET A O 1
ATOM 941 N N . ASN A 1 116 ? 2.377 17.145 -2.314 1.00 90.88 116 ASN A N 1
ATOM 942 C CA . ASN A 1 116 ? 3.558 17.450 -3.118 1.00 90.88 116 ASN A CA 1
ATOM 943 C C . ASN A 1 116 ? 4.217 16.168 -3.641 1.00 90.88 116 ASN A C 1
ATOM 945 O O . ASN A 1 116 ? 4.704 16.159 -4.770 1.00 90.88 116 ASN A O 1
ATOM 949 N N . HIS A 1 117 ? 4.180 15.090 -2.853 1.00 90.62 117 HIS A N 1
ATOM 950 C CA . HIS A 1 117 ? 4.898 13.842 -3.138 1.00 90.62 117 HIS A CA 1
ATOM 951 C C . HIS A 1 117 ? 3.989 12.658 -3.453 1.00 90.62 117 HIS A C 1
ATOM 953 O O . HIS A 1 117 ? 4.386 11.747 -4.175 1.00 90.62 117 HIS A O 1
ATOM 959 N N . THR A 1 118 ? 2.770 12.652 -2.931 1.00 94.12 118 THR A N 1
ATOM 960 C CA . THR A 1 118 ? 1.836 11.542 -3.067 1.00 94.12 118 THR A CA 1
ATOM 961 C C . THR A 1 118 ? 0.840 11.821 -4.176 1.00 94.12 118 THR A C 1
ATOM 963 O O . THR A 1 118 ? 0.078 12.787 -4.128 1.00 94.12 118 THR A O 1
ATOM 966 N N . LYS A 1 119 ? 0.832 10.931 -5.165 1.00 96.31 119 LYS A N 1
ATOM 967 C CA . LYS A 1 119 ? -0.049 10.969 -6.331 1.00 96.31 119 LYS A CA 1
ATOM 968 C C . LYS A 1 119 ? -1.056 9.830 -6.282 1.00 96.31 119 LYS A C 1
ATOM 970 O O . LYS A 1 119 ? -0.735 8.721 -5.842 1.00 96.31 119 LYS A O 1
ATOM 975 N N . SER A 1 120 ? -2.275 10.103 -6.728 1.00 97.62 120 SER A N 1
ATOM 976 C CA . SER A 1 120 ? -3.270 9.072 -7.023 1.00 97.62 120 SER A CA 1
ATOM 977 C C . SER A 1 120 ? -2.835 8.224 -8.220 1.00 97.62 120 SER A C 1
ATOM 979 O O . SER A 1 120 ? -1.973 8.635 -8.997 1.00 97.62 120 SER A O 1
ATOM 981 N N . TYR A 1 121 ? -3.413 7.030 -8.358 1.00 97.50 121 TYR A N 1
ATOM 982 C CA . TYR A 1 121 ? -3.089 6.108 -9.448 1.00 97.50 121 TYR A CA 1
ATOM 983 C C . TYR A 1 121 ? -3.134 6.758 -10.839 1.00 97.50 121 TYR A C 1
ATOM 985 O O . TYR A 1 121 ? -2.141 6.698 -11.571 1.00 97.50 121 TYR A O 1
ATOM 993 N N . ASP A 1 122 ? -4.227 7.453 -11.155 1.00 97.62 122 ASP A N 1
ATOM 994 C CA . ASP A 1 122 ? -4.415 8.113 -12.452 1.00 97.62 122 ASP A CA 1
ATOM 995 C C . ASP A 1 122 ? -3.370 9.206 -12.723 1.00 97.62 122 ASP A C 1
ATOM 997 O O . ASP A 1 122 ? -2.998 9.445 -13.870 1.00 97.62 122 ASP A O 1
ATOM 1001 N N . GLU A 1 123 ? -2.854 9.854 -11.675 1.00 96.94 123 GLU A N 1
ATOM 1002 C CA . GLU A 1 123 ? -1.856 10.918 -11.805 1.00 96.94 123 GLU A CA 1
ATOM 1003 C C . GLU A 1 123 ? -0.445 10.394 -12.108 1.00 96.94 123 GLU A C 1
ATOM 1005 O O . GLU A 1 123 ? 0.347 11.131 -1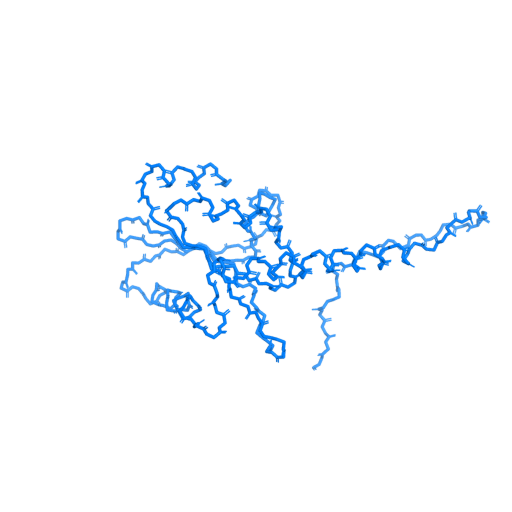2.693 1.00 96.94 123 GLU A O 1
ATOM 1010 N N . PHE A 1 124 ? -0.094 9.162 -11.708 1.00 95.75 124 PHE A N 1
ATOM 1011 C CA . PHE A 1 124 ? 1.287 8.667 -11.835 1.00 95.75 124 PHE A CA 1
ATOM 1012 C C . PHE A 1 124 ? 1.480 7.567 -12.885 1.00 95.75 124 PHE A C 1
ATOM 1014 O O . PHE A 1 124 ? 2.605 7.383 -13.363 1.00 95.75 124 PHE A O 1
ATOM 1021 N N . ILE A 1 125 ? 0.450 6.774 -13.202 1.00 97.38 125 ILE A N 1
ATOM 1022 C CA . ILE A 1 125 ? 0.653 5.457 -13.829 1.00 97.38 125 ILE A CA 1
ATOM 1023 C C . ILE A 1 125 ? 1.296 5.530 -15.221 1.00 97.38 125 ILE A C 1
ATOM 1025 O O . ILE A 1 125 ? 2.167 4.716 -15.544 1.00 97.38 125 ILE A O 1
ATOM 1029 N N . ASP A 1 126 ? 0.931 6.519 -16.033 1.00 97.00 126 ASP A N 1
ATOM 1030 C CA . ASP A 1 126 ? 1.460 6.648 -17.393 1.00 97.00 126 ASP A CA 1
ATOM 1031 C C . ASP A 1 126 ? 2.936 7.052 -17.401 1.00 97.00 126 ASP A C 1
ATOM 1033 O O . ASP A 1 126 ? 3.748 6.429 -18.093 1.00 97.00 126 ASP A O 1
ATOM 1037 N N . GLU A 1 127 ? 3.321 8.020 -16.565 1.00 94.56 127 GLU A N 1
ATOM 1038 C CA . GLU A 1 127 ? 4.729 8.384 -16.386 1.00 94.56 127 GLU A CA 1
ATOM 1039 C C . GLU A 1 127 ? 5.528 7.196 -15.830 1.00 94.56 127 GLU A C 1
ATOM 1041 O O . GLU A 1 127 ? 6.621 6.878 -16.312 1.00 94.56 127 GLU A O 1
ATOM 1046 N N . TYR A 1 128 ? 4.959 6.481 -14.858 1.00 94.62 128 TYR A N 1
ATOM 1047 C CA . TYR A 1 128 ? 5.593 5.316 -14.255 1.00 94.62 128 TYR A CA 1
ATOM 1048 C C . TYR A 1 128 ? 5.897 4.221 -15.283 1.00 94.62 128 TYR A C 1
ATOM 1050 O O . TYR A 1 128 ? 7.013 3.697 -15.298 1.00 94.62 128 TYR A O 1
ATOM 1058 N N . ARG A 1 129 ? 4.960 3.910 -16.190 1.00 95.81 129 ARG A N 1
ATOM 1059 C CA . ARG A 1 129 ? 5.161 2.926 -17.273 1.00 95.81 129 ARG A CA 1
ATOM 1060 C C . ARG A 1 129 ? 6.329 3.310 -18.184 1.00 95.81 129 ARG A C 1
ATOM 1062 O O . ARG A 1 129 ? 7.157 2.454 -18.506 1.00 95.81 129 ARG A O 1
ATOM 1069 N N . ILE A 1 130 ? 6.437 4.588 -18.555 1.00 94.69 130 ILE A N 1
ATOM 1070 C CA . ILE A 1 130 ? 7.535 5.099 -19.393 1.00 94.69 130 ILE A CA 1
ATOM 1071 C C . ILE A 1 130 ? 8.882 4.931 -18.677 1.00 94.69 130 ILE A C 1
ATOM 1073 O O . ILE A 1 130 ? 9.845 4.409 -19.258 1.00 94.69 130 ILE A O 1
ATOM 1077 N N . ARG A 1 131 ? 8.959 5.337 -17.403 1.00 91.88 131 ARG A N 1
ATOM 1078 C CA . ARG A 1 131 ? 10.181 5.217 -16.590 1.00 91.88 131 ARG A CA 1
ATOM 1079 C C . ARG A 1 131 ? 10.577 3.753 -16.383 1.00 91.88 131 ARG A C 1
ATOM 1081 O O . ARG A 1 131 ? 11.745 3.406 -16.574 1.00 91.88 131 ARG A O 1
ATOM 1088 N N . TYR A 1 132 ? 9.612 2.888 -16.073 1.00 93.00 132 TYR A N 1
ATOM 1089 C CA . TYR A 1 132 ? 9.817 1.454 -15.867 1.00 93.00 132 TYR A CA 1
ATOM 1090 C C . TYR A 1 132 ? 10.445 0.774 -17.094 1.00 93.00 132 TYR A C 1
ATOM 1092 O O . TYR A 1 132 ? 11.476 0.105 -16.975 1.00 93.00 132 TYR A O 1
ATOM 1100 N N . GLU A 1 133 ? 9.888 0.989 -18.290 1.00 93.38 133 GLU A N 1
ATOM 1101 C CA . GLU A 1 133 ? 10.423 0.394 -19.523 1.00 93.38 133 GLU A CA 1
ATOM 1102 C C . GLU A 1 133 ? 11.801 0.958 -19.896 1.00 93.38 133 GLU A C 1
ATOM 1104 O O . GLU A 1 133 ? 12.682 0.216 -20.345 1.00 93.38 133 GLU A O 1
ATOM 1109 N N . THR A 1 134 ? 12.039 2.247 -19.632 1.00 91.12 134 THR A N 1
ATOM 1110 C CA . THR A 1 134 ? 13.354 2.875 -19.835 1.00 91.12 134 THR A CA 1
ATOM 1111 C C . THR A 1 134 ? 14.427 2.203 -18.976 1.00 91.12 134 THR A C 1
ATOM 1113 O O . THR A 1 134 ? 15.456 1.762 -19.497 1.00 91.12 134 THR A O 1
ATOM 1116 N N . ILE A 1 135 ? 14.171 2.044 -17.674 1.00 88.31 135 ILE A N 1
ATOM 1117 C CA . ILE A 1 135 ? 15.104 1.414 -16.725 1.00 88.31 135 ILE A CA 1
ATOM 1118 C C . ILE A 1 135 ? 15.324 -0.060 -17.074 1.00 88.31 135 ILE A C 1
ATOM 1120 O O . ILE A 1 135 ? 16.457 -0.548 -17.068 1.00 88.31 135 ILE A O 1
ATOM 1124 N N . LYS A 1 136 ? 14.258 -0.783 -17.421 1.00 89.19 136 LYS A N 1
ATOM 1125 C CA . LYS A 1 136 ? 14.334 -2.189 -17.834 1.00 89.19 136 LYS A CA 1
ATOM 1126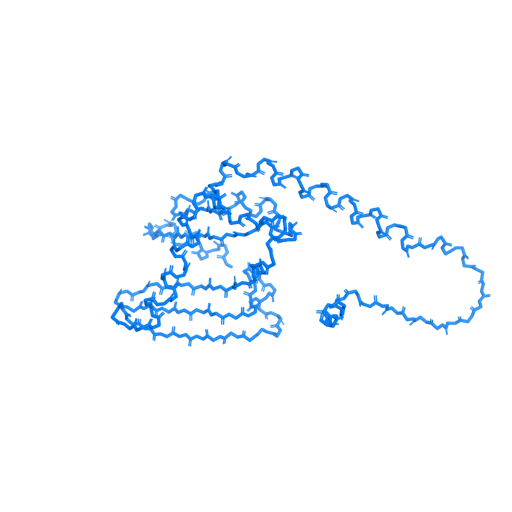 C C . LYS A 1 136 ? 15.197 -2.369 -19.084 1.00 89.19 136 LYS A C 1
ATOM 1128 O O . LYS A 1 136 ? 16.028 -3.281 -19.129 1.00 89.19 136 LYS A O 1
ATOM 1133 N N . ARG A 1 137 ? 15.062 -1.480 -20.073 1.00 89.94 137 ARG A N 1
ATOM 1134 C CA . ARG A 1 137 ? 15.901 -1.471 -21.280 1.00 89.94 137 ARG A CA 1
ATOM 1135 C C . ARG A 1 137 ? 17.363 -1.180 -20.951 1.00 89.94 137 ARG A C 1
ATOM 1137 O O . ARG A 1 137 ? 18.233 -1.909 -21.423 1.00 89.94 137 ARG A O 1
ATOM 1144 N N . GLN A 1 138 ? 17.631 -0.172 -20.121 1.00 87.44 138 GLN A N 1
ATOM 1145 C CA . GLN A 1 138 ? 18.989 0.172 -19.682 1.00 87.44 138 GLN A CA 1
ATOM 1146 C C . GLN A 1 138 ? 19.661 -0.995 -18.950 1.00 87.44 138 GLN A C 1
ATOM 1148 O O . GLN A 1 138 ? 20.789 -1.354 -19.283 1.00 87.44 138 GLN A O 1
ATOM 1153 N N . LYS A 1 139 ? 18.951 -1.655 -18.026 1.00 85.75 139 LYS A N 1
ATOM 1154 C CA . LYS A 1 139 ? 19.442 -2.858 -17.336 1.00 85.75 139 LYS A CA 1
ATOM 1155 C C . LYS A 1 139 ? 19.771 -3.992 -18.305 1.00 85.75 139 LYS A C 1
ATOM 1157 O O . LYS A 1 139 ? 20.794 -4.648 -18.137 1.00 85.75 139 LYS A O 1
ATOM 1162 N N . LYS A 1 140 ? 18.936 -4.215 -19.327 1.00 87.00 140 LYS A N 1
ATOM 1163 C CA . LYS A 1 140 ? 19.186 -5.240 -20.353 1.00 87.00 140 LYS A CA 1
ATOM 1164 C C . LYS A 1 140 ? 20.456 -4.943 -21.154 1.00 87.00 140 LYS A C 1
ATOM 1166 O O . LYS A 1 140 ? 21.247 -5.853 -21.366 1.00 87.00 140 LYS A O 1
ATOM 1171 N N . ILE A 1 141 ? 20.657 -3.688 -21.560 1.00 86.00 141 ILE A N 1
ATOM 1172 C CA . ILE A 1 141 ? 21.865 -3.254 -22.280 1.00 86.00 141 ILE A CA 1
ATOM 1173 C C . ILE A 1 141 ? 23.103 -3.414 -21.390 1.00 86.00 141 ILE A C 1
ATOM 1175 O O . ILE A 1 141 ? 24.095 -3.992 -21.821 1.00 86.00 141 ILE A O 1
ATOM 1179 N N . ALA A 1 142 ? 23.036 -2.965 -20.134 1.00 83.44 142 ALA A N 1
ATOM 1180 C CA . ALA A 1 142 ? 24.136 -3.114 -19.185 1.00 83.44 142 ALA A CA 1
ATOM 1181 C C . ALA A 1 142 ? 24.508 -4.590 -18.969 1.00 83.44 142 ALA A C 1
ATOM 1183 O O . ALA A 1 142 ? 25.686 -4.932 -18.989 1.00 83.44 142 ALA A O 1
ATOM 1184 N N . LEU A 1 143 ? 23.514 -5.475 -18.835 1.00 79.75 143 LEU A N 1
ATOM 1185 C CA . LEU A 1 143 ? 23.745 -6.912 -18.690 1.00 79.75 143 LEU A CA 1
ATOM 1186 C C . LEU A 1 143 ? 24.365 -7.535 -19.950 1.00 79.75 143 LEU A C 1
ATOM 1188 O O . LEU A 1 143 ? 25.236 -8.386 -19.827 1.00 79.75 143 LEU A O 1
ATOM 1192 N N . GLN A 1 144 ? 23.957 -7.102 -21.147 1.00 77.50 144 GLN A N 1
ATOM 1193 C CA . GLN A 1 144 ? 24.556 -7.552 -22.411 1.00 77.50 144 GLN A CA 1
ATOM 1194 C C . GLN A 1 144 ? 26.015 -7.102 -22.548 1.00 77.50 144 GLN A C 1
ATOM 1196 O O . GLN A 1 144 ? 26.850 -7.889 -22.974 1.00 77.50 144 GLN A O 1
ATOM 1201 N N . ASN A 1 145 ? 26.339 -5.882 -22.119 1.00 74.75 145 ASN A N 1
ATOM 1202 C CA . ASN A 1 145 ? 27.708 -5.360 -22.146 1.00 74.75 145 ASN A CA 1
ATOM 1203 C C . ASN A 1 145 ? 28.621 -5.991 -21.076 1.00 74.75 145 ASN A C 1
ATOM 1205 O O . ASN A 1 145 ? 29.840 -5.934 -21.206 1.00 74.75 145 ASN A O 1
ATOM 1209 N N . LEU A 1 146 ? 28.048 -6.581 -20.020 1.00 67.75 146 LEU A N 1
ATOM 1210 C CA . LEU A 1 146 ? 28.773 -7.319 -18.976 1.00 67.75 146 LEU A CA 1
ATOM 1211 C C . LEU A 1 146 ? 29.095 -8.769 -19.365 1.00 67.75 146 LEU A C 1
ATOM 1213 O O . LEU A 1 146 ? 29.861 -9.422 -18.658 1.00 67.75 146 LEU A O 1
ATOM 1217 N N . VAL A 1 147 ? 28.525 -9.279 -20.460 1.00 54.75 147 VAL A N 1
ATOM 1218 C CA . VAL A 1 147 ? 28.901 -10.570 -21.043 1.00 54.75 147 VAL A CA 1
ATOM 1219 C C . VAL A 1 147 ? 29.837 -10.275 -22.218 1.00 54.75 147 VAL A C 1
ATOM 1221 O O . VAL A 1 147 ? 29.352 -10.085 -23.333 1.00 54.75 147 VAL A O 1
ATOM 1224 N N . PRO A 1 148 ? 31.168 -10.181 -22.012 1.00 48.28 148 PRO A N 1
ATOM 1225 C CA . PRO A 1 148 ? 32.078 -10.164 -23.144 1.00 48.28 148 PRO A CA 1
ATOM 1226 C C . PRO A 1 148 ? 31.882 -11.461 -23.928 1.00 48.28 148 PRO A C 1
ATOM 1228 O O . PRO A 1 148 ? 31.669 -12.524 -23.340 1.00 48.28 148 PRO A O 1
ATOM 1231 N N . ASP A 1 149 ? 31.925 -11.340 -25.250 1.00 47.34 149 ASP A N 1
ATOM 1232 C CA . ASP A 1 149 ? 31.833 -12.432 -26.211 1.00 47.34 149 ASP A CA 1
ATOM 1233 C C . ASP A 1 149 ? 32.831 -13.535 -25.813 1.00 47.34 149 ASP A C 1
ATOM 1235 O O . ASP A 1 149 ? 34.037 -13.429 -26.041 1.00 47.34 149 ASP A O 1
ATOM 1239 N N . MET A 1 150 ? 32.359 -14.571 -25.113 1.00 40.88 150 MET A N 1
ATOM 1240 C CA . MET A 1 150 ? 33.184 -15.716 -24.739 1.00 40.88 150 MET A CA 1
ATOM 1241 C C . MET A 1 150 ? 33.324 -16.615 -25.966 1.00 40.88 150 MET A C 1
ATOM 1243 O O . MET A 1 150 ? 32.780 -17.719 -26.016 1.00 40.88 150 MET A O 1
ATOM 1247 N N . THR A 1 151 ? 34.088 -16.166 -26.963 1.00 40.12 151 THR A N 1
ATOM 1248 C CA . THR A 1 151 ? 34.765 -17.101 -27.859 1.00 40.12 151 THR A CA 1
ATOM 1249 C C . THR A 1 151 ? 35.755 -17.885 -27.009 1.00 40.12 151 THR A C 1
ATOM 1251 O O . THR A 1 151 ? 36.818 -17.399 -26.625 1.00 40.12 151 THR A O 1
ATOM 1254 N N . TYR A 1 152 ? 35.324 -19.088 -26.647 1.00 38.22 152 TYR A N 1
ATOM 1255 C CA . TYR A 1 152 ? 36.037 -20.057 -25.835 1.00 38.22 152 TYR A CA 1
ATOM 1256 C C . TYR A 1 152 ? 37.313 -20.508 -26.558 1.00 38.22 152 TYR A C 1
ATOM 1258 O O . TYR A 1 152 ? 37.278 -21.423 -27.374 1.00 38.22 152 TYR A O 1
ATOM 1266 N N . ASN A 1 153 ? 38.444 -19.874 -26.248 1.00 36.31 153 ASN A N 1
ATOM 1267 C CA . ASN A 1 153 ? 39.766 -20.449 -26.476 1.00 36.31 153 ASN A CA 1
ATOM 1268 C C . ASN A 1 153 ? 40.288 -20.939 -25.125 1.00 36.31 153 ASN A C 1
ATOM 1270 O O . ASN A 1 153 ? 40.364 -20.178 -24.164 1.00 36.31 153 ASN A O 1
ATOM 1274 N N . GLY A 1 154 ? 40.538 -22.247 -25.049 1.00 40.81 154 GLY A N 1
ATOM 1275 C CA . GLY A 1 154 ? 40.784 -22.978 -23.811 1.00 40.81 154 GLY A CA 1
ATOM 1276 C C . GLY A 1 154 ? 41.929 -22.421 -22.965 1.00 40.81 154 GLY A C 1
ATOM 1277 O O . GLY A 1 154 ? 42.980 -22.054 -23.480 1.00 40.81 154 GLY A O 1
ATOM 1278 N N . GLY A 1 155 ? 41.718 -22.421 -21.649 1.00 32.56 155 GLY A N 1
ATOM 1279 C CA . GLY A 1 155 ? 42.737 -22.074 -20.664 1.00 32.56 155 GLY A CA 1
ATOM 1280 C C . GLY A 1 155 ? 42.125 -21.705 -19.317 1.00 32.56 155 GLY A C 1
ATOM 1281 O O . GLY A 1 155 ? 41.701 -20.579 -19.126 1.00 32.56 155 GLY A O 1
ATOM 1282 N N . GLU A 1 156 ? 42.074 -22.695 -18.426 1.00 35.47 156 GLU A N 1
ATOM 1283 C CA . GLU A 1 156 ? 42.011 -22.616 -16.956 1.00 35.47 156 GLU A CA 1
ATOM 1284 C C . GLU A 1 156 ? 40.915 -21.780 -16.257 1.00 35.47 156 GLU A C 1
ATOM 1286 O O . GLU A 1 156 ? 40.787 -20.563 -16.347 1.00 35.47 156 GLU A O 1
ATOM 1291 N N . LYS A 1 157 ? 40.123 -22.503 -15.457 1.00 43.09 157 LYS A N 1
ATOM 1292 C CA . LYS A 1 157 ? 39.020 -22.006 -14.637 1.00 43.09 157 LYS A CA 1
ATOM 1293 C C . LYS A 1 157 ? 39.534 -21.246 -13.411 1.00 43.09 157 LYS A C 1
ATOM 1295 O O . LYS A 1 157 ? 40.181 -21.852 -12.569 1.00 43.09 157 LYS A O 1
ATOM 1300 N N . ASN A 1 158 ? 39.077 -20.008 -13.235 1.00 36.62 158 ASN A N 1
ATOM 1301 C CA . ASN A 1 158 ? 38.830 -19.392 -11.926 1.00 36.62 158 ASN A CA 1
ATOM 1302 C C . ASN A 1 158 ? 37.596 -18.483 -12.035 1.00 36.62 158 ASN A C 1
ATOM 1304 O O . ASN A 1 158 ? 37.691 -17.282 -12.266 1.00 36.62 158 ASN A O 1
ATOM 1308 N N . GLY A 1 159 ? 36.408 -19.085 -11.945 1.00 35.84 159 GLY A N 1
ATOM 1309 C CA . GLY A 1 159 ? 35.139 -18.364 -12.017 1.00 35.84 159 GLY A CA 1
ATOM 1310 C C . GLY A 1 159 ? 34.773 -17.738 -10.674 1.00 35.84 159 GLY A C 1
ATOM 1311 O O . GLY A 1 159 ? 34.277 -18.434 -9.792 1.00 35.84 159 GLY A O 1
ATOM 1312 N N . GLN A 1 160 ? 34.960 -16.425 -10.534 1.00 33.44 160 GLN A N 1
ATOM 1313 C CA . GLN A 1 160 ? 34.232 -15.628 -9.546 1.00 33.44 1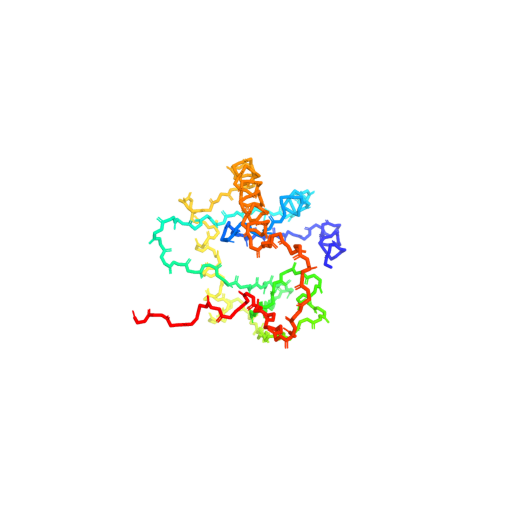60 GLN A CA 1
ATOM 1314 C C . GLN A 1 160 ? 32.912 -15.172 -10.180 1.00 33.44 160 GLN A C 1
ATOM 1316 O O . GLN A 1 160 ? 32.876 -14.251 -10.992 1.00 33.44 160 GLN A O 1
ATOM 1321 N N . VAL A 1 161 ? 31.810 -15.825 -9.812 1.00 38.72 161 VAL A N 1
ATOM 1322 C CA . VAL A 1 161 ? 30.468 -15.275 -10.036 1.00 38.72 161 VAL A CA 1
ATOM 1323 C C . VAL A 1 161 ? 30.262 -14.193 -8.978 1.00 38.72 161 VAL A C 1
ATOM 1325 O O . VAL A 1 161 ? 29.982 -14.494 -7.819 1.00 38.72 161 VAL A O 1
ATOM 1328 N N . VAL A 1 162 ? 30.453 -12.930 -9.354 1.00 34.28 162 VAL A N 1
ATOM 1329 C CA . VAL A 1 162 ? 30.182 -11.794 -8.467 1.00 34.28 162 VAL A CA 1
ATOM 1330 C C . VAL A 1 162 ? 28.670 -11.568 -8.431 1.00 34.28 162 VAL A C 1
ATOM 1332 O O . VAL A 1 162 ? 28.066 -11.077 -9.382 1.00 34.28 162 VAL A O 1
ATOM 1335 N N . SER A 1 163 ? 28.044 -11.978 -7.328 1.00 30.92 163 SER A N 1
ATOM 1336 C CA . SER A 1 163 ? 26.659 -11.641 -6.992 1.00 30.92 163 SER A CA 1
ATOM 1337 C C . SER A 1 163 ? 26.554 -10.130 -6.732 1.00 30.92 163 SER A C 1
ATOM 1339 O O . SER A 1 163 ? 27.234 -9.604 -5.852 1.00 30.92 163 SER A O 1
ATOM 1341 N N . PHE A 1 164 ? 25.691 -9.434 -7.474 1.00 39.09 164 PHE A N 1
ATOM 1342 C CA . PHE A 1 164 ? 25.538 -7.971 -7.427 1.00 39.09 164 PHE A CA 1
ATOM 1343 C C . PHE A 1 164 ? 24.735 -7.428 -6.221 1.00 39.09 164 PHE A C 1
ATOM 1345 O O . PHE A 1 164 ? 24.464 -6.231 -6.174 1.00 39.09 164 PHE A O 1
ATOM 1352 N N . GLU A 1 165 ? 24.369 -8.242 -5.223 1.00 32.62 165 GLU A N 1
ATOM 1353 C CA . GLU A 1 165 ? 23.549 -7.776 -4.084 1.00 32.62 165 GLU A CA 1
ATOM 1354 C C . GLU A 1 165 ? 24.324 -7.181 -2.887 1.00 32.62 165 GLU A C 1
ATOM 1356 O O . GLU A 1 165 ? 23.693 -6.739 -1.933 1.00 32.62 165 GLU A O 1
ATOM 1361 N N . GLN A 1 166 ? 25.663 -7.099 -2.904 1.00 29.97 166 GLN A N 1
ATOM 1362 C CA . GLN A 1 166 ? 26.435 -6.727 -1.697 1.00 29.97 166 GLN A CA 1
ATOM 1363 C C . GLN A 1 166 ? 27.134 -5.356 -1.663 1.00 29.97 166 GLN A C 1
ATOM 1365 O O . GLN A 1 166 ? 27.778 -5.055 -0.661 1.00 29.97 166 GLN A O 1
ATOM 1370 N N . TYR A 1 167 ? 26.964 -4.466 -2.645 1.00 31.14 167 TYR A N 1
ATOM 1371 C CA . TYR A 1 167 ? 27.533 -3.109 -2.553 1.00 31.14 167 TYR A CA 1
ATOM 1372 C C . TYR A 1 167 ? 26.472 -2.022 -2.356 1.00 31.14 167 TYR A C 1
ATOM 1374 O O . TYR A 1 167 ? 26.020 -1.388 -3.306 1.00 31.14 167 TYR A O 1
ATOM 1382 N N . LYS A 1 168 ? 26.123 -1.785 -1.085 1.00 35.94 168 LYS A N 1
ATOM 1383 C CA . LYS A 1 168 ? 25.931 -0.437 -0.513 1.00 35.94 168 LYS A CA 1
ATOM 1384 C C . LYS A 1 168 ? 25.967 -0.491 1.022 1.00 35.94 168 LYS A C 1
ATOM 1386 O O . LYS A 1 168 ? 25.029 -0.120 1.716 1.00 35.94 168 LYS A O 1
ATOM 1391 N N . LEU A 1 169 ? 27.093 -0.962 1.550 1.00 35.03 169 LEU A N 1
ATOM 1392 C CA . LEU A 1 169 ? 27.609 -0.501 2.835 1.00 35.03 169 LEU A CA 1
ATOM 1393 C C . LEU A 1 169 ? 28.934 0.213 2.553 1.00 35.03 169 LEU A C 1
ATOM 1395 O O . LEU A 1 169 ? 29.746 -0.288 1.780 1.00 35.03 169 LEU A O 1
ATOM 1399 N N . ALA A 1 170 ? 29.099 1.362 3.207 1.00 28.84 170 ALA A N 1
ATOM 1400 C CA . ALA A 1 170 ? 30.253 2.260 3.224 1.00 28.84 170 ALA A CA 1
ATOM 1401 C C . ALA A 1 170 ? 30.463 3.181 2.004 1.00 28.84 170 ALA A C 1
ATOM 1403 O O . ALA A 1 170 ? 31.067 2.802 1.006 1.00 28.84 170 ALA A O 1
ATOM 1404 N N . SER A 1 171 ? 30.113 4.455 2.198 1.00 32.28 171 SER A N 1
ATOM 1405 C CA . SER A 1 171 ? 31.127 5.518 2.190 1.00 32.28 171 SER A CA 1
ATOM 1406 C C . SER A 1 171 ? 30.691 6.668 3.110 1.00 32.28 171 SER A C 1
ATOM 1408 O O . SER A 1 171 ? 29.679 7.306 2.846 1.00 32.28 171 SER A O 1
ATOM 1410 N N . SER A 1 172 ? 31.462 6.800 4.202 1.00 40.31 172 SER A N 1
ATOM 1411 C CA . SER A 1 172 ? 31.773 7.973 5.052 1.00 40.31 172 SER A CA 1
ATOM 1412 C C . SER A 1 172 ? 30.773 9.120 5.165 1.00 40.31 172 SER A C 1
ATOM 1414 O O . SER A 1 172 ? 30.612 9.845 4.158 1.00 40.31 172 SER A O 1
#

Radius of gyration: 20.5 Å; Cα contacts (8 Å, |Δi|>4): 169; chains: 1; bounding box: 60×40×51 Å

Sequence (172 aa):
MLQTLQELERKGIPGRILTTDYNNFTDPKALDKLDSFKNIELRMYQVQSGENIGFHTKGYIFKKDETYTFIIGSANMTDRALAVNKEWNTKLVSTEEGEMYKNITAEFNKLWSDMNHTKSYDEFIDEYRIRYETIKRQKKIALQNLVPDMTYNGGEKNGQVVSFEQYKLASS

pLDDT: mean 78.48, std 21.24, range [28.84, 97.88]

Solvent-accessible surface area (backbone atoms only — not comparable to full-atom values): 10694 Å² total; per-residue (Å²): 109,70,69,58,55,53,51,33,43,76,68,67,47,74,47,79,45,80,48,60,54,67,88,52,72,76,57,63,70,57,51,54,57,54,53,69,37,94,34,39,50,46,33,35,41,50,70,60,94,84,60,91,65,80,84,70,87,33,74,46,81,45,78,54,92,74,38,35,40,37,40,40,38,70,48,52,102,41,75,54,40,74,73,68,52,94,56,61,70,48,78,47,77,38,37,81,85,34,67,68,42,48,54,54,50,49,55,51,50,52,55,71,64,32,74,91,40,31,35,49,52,89,78,41,50,68,63,48,50,55,52,38,53,50,52,53,50,50,52,51,51,52,54,54,71,69,53,68,85,76,77,84,72,88,78,84,90,81,85,79,83,78,73,86,87,74,85,88,73,87,83,133

Nearest PDB structures (foldseek):
  4khb-assembly2_C  TM=4.862E-01  e=2.738E-01  Thermochaetoides thermophila DSM 1495
  7qep-assembly1_N7  TM=3.852E-01  e=3.215E+00  Encephalitozoon cuniculi GB-M1
  4z9c-assembly1_F  TM=3.702E-01  e=4.140E+00  Escherichia coli
  1ef0-assembly2_B-2  TM=3.354E-01  e=3.425E+00  Saccharomyces cerevisiae
  1lws-assembly1_A  TM=3.030E-01  e=3.425E+00  Saccharomyces cerevisiae

Foldseek 3Di:
DLVVLVVCLVVLNAEEDEAECVVLPDDLVVVVSQVPRPRYWYKYFYDDDPPPPPPQWDWDWDDDDQKIKIKTWNADPDPCSVPPDPIDIDIDMDGCVDPVVVVVVVVVVCRCPPPVGMDTCVGCSVVSVVVNVVVVVVVVVVVVVVDDDCPDDDDDDDDDPDDPPPPDDDDD

Mean predicted aligned error: 11.05 Å

=== Feature glossary ===
Legend for the data blocks above and below:

— What the protein is —

The amino-acid sequence is the protein's primary structure: the linear order of residues from the N-terminus to the C-terminus, written in one-letter code. Everything else here — the 3D coordinates, the secondary structure, the domain annotations — is ultimately a consequence of this string.

Functional annotations link the protein to curated databases. InterPro entries identify conserved domains and families by matching the sequence against member-database signatures (Pfam, PROSITE, CDD, …). Gene Ontology (GO) terms describe molecular function, biological process, and cellular component in a controlled vocabulary. CATH places the structure in a hierarchical fold classification (Class/Architecture/Topology/Homologous-superfamily). The organism is the source species.

— Where its atoms are —

Atomic coordinates in PDBx/mmCIF format — the same representation the Protein Data Bank distributes. Each line of the _atom_site loop places one backbone atom in Cartesian space (units: ångströms, origin: arbitrary).

The six renders are orthographic views along the three Cartesian axes in both directions. Representation (cartoon, sticks, or surface) and color scheme (sequence-rainbow or by-chain) vary across proteins so the training set covers all the common visualization conventions.

— Local backbone conformation —

Eight-state secondary structure (DSSP): H is the canonical α-helix, G the tighter 3₁₀-helix, I the wider π-helix; E/B are β-structure, T and S are turns and bends, and '-' is everything else. DSSP derives these from the pattern of main-chain N–H···O=C hydrogen bonds, not from the sequence.

Three-state secondary structure (P-SEA) collapses the eight DSSP classes into helix (a), strand (b), and coil (c). P-SEA assigns these from Cα geometry alone — distances and angles — without requiring backbone oxygens, so it works on any Cα trace.

φ (phi) and ψ (psi) are the two rotatable backbone dihedrals per residue: φ is the C(i-1)–N–Cα–C torsion, ψ is the N–Cα–C–N(i+1) torsion, both in degrees on (−180°, 180°]. α-helical residues cluster near (−60°, −45°); β-strand residues near (−120°, +130°). A Ramachandran plot is simply a scatter of (φ, ψ) for every residue.

— Global shape and packing —

The geometric summary reports three shape descriptors. Rg (radius of gyration) measures how spread out the Cα atoms are about their centre of mass; compact globular proteins have small Rg, elongated or unfolded ones large. Cα contacts (<8 Å, |i−j|>4) count long-range residue pairs in spatial proximity — high for tightly packed folds, near zero for rods or random coil. The bounding-box extents give the protein's footprint along x, y, z in Å.

SASA measures how much of the protein is reachable by solvent. It is computed by rolling a water-sized probe over the atomic surface and summing the exposed area (Å²). Per-residue SASA distinguishes core (buried, low SASA) from surface (exposed, high SASA) residues; total SASA is a whole-molecule size measure.

Plot images: a contact map (which residues are close in 3D, as an N×N binary image), a Ramachandran scatter (backbone torsion angles, revealing secondary-structure composition at a glance), and — for AlphaFold structures — a PAE heatmap (pairwise prediction confidence).

— Structural neighborhood —

A 3Di character summarizes, for each residue, the relative orientation of the Cα frame of its nearest spatial neighbor. Because it encodes fold topology rather than chemistry, 3Di alignments detect remote structural similarity that sequence alignment misses.

The Foldseek neighbor list gives the closest experimentally determined structures in the PDB, ranked by structural alignment. TM-score near 1 means near-identical fold; near 0.3 means only rough topology match. This is how one finds what a novel AlphaFold prediction most resembles in the solved-structure universe.

— Confidence and disorder —

For AlphaFold models, the B-factor field carries pLDDT — the model's own estimate of local accuracy on a 0–100 scale. Regions with pLDDT<50 should be treated as essentially unmodeled; they often correspond to intrinsically disordered segments.

Crystallographic B-factors measure how much each atom's electron density is smeared out, in Å². They rise in mobile loops and surface residues and fall in the buried interior. In AlphaFold models this column is repurposed to hold pLDDT instead.

Predicted Aligned Error (PAE) is an AlphaFold confidence matrix: entry (i, j) is the expected error in the position of residue j, in ångströms, when the prediction is superimposed on the true structure at residue i. Low PAE within a block of residues means that block is internally rigid and well-predicted; high PAE between two blocks means their relative placement is u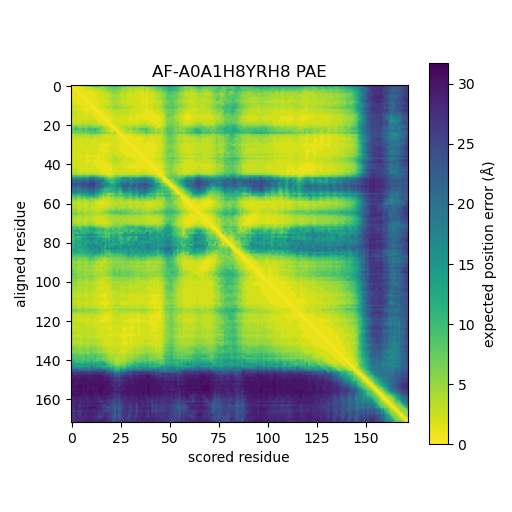ncertain even if each bl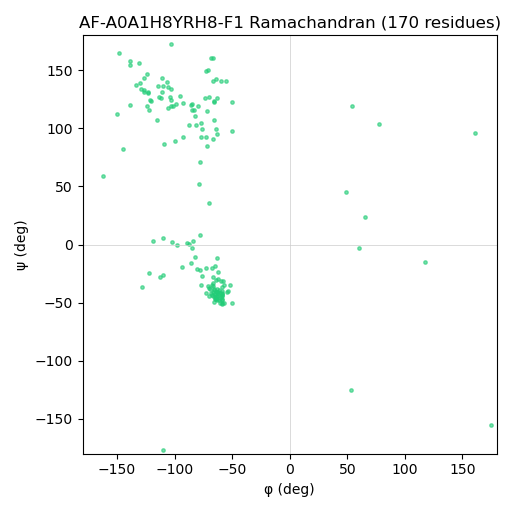ock individually is confident.